Protein AF-A0A843TCE2-F1 (afdb_monomer)

Solvent-accessible surface area (backbone atoms only — not comparable to full-atom values): 12649 Å² total; per-residue (Å²): 134,87,79,86,78,78,77,80,95,78,82,79,85,70,69,73,82,74,52,69,64,61,57,48,52,56,41,50,52,42,26,29,56,35,18,25,75,66,62,34,68,74,58,9,25,58,75,37,70,48,56,67,69,58,53,54,51,43,42,76,77,29,69,68,55,38,52,47,43,53,52,17,43,48,51,21,49,50,54,50,51,52,52,39,46,41,33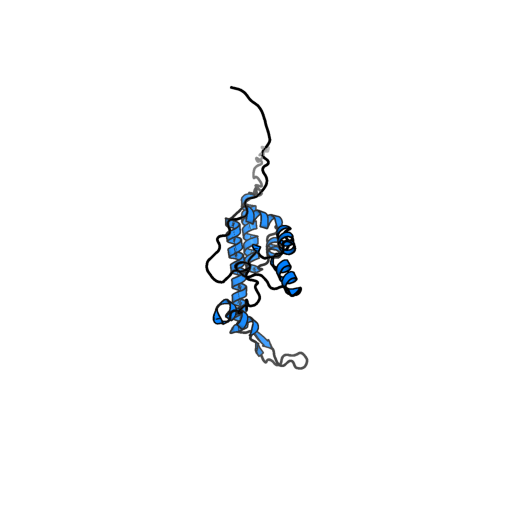,28,73,74,27,43,82,38,79,41,62,70,58,96,87,42,64,68,83,40,69,45,74,45,62,32,66,69,47,38,51,54,53,42,31,73,75,36,77,90,61,38,86,80,80,80,75,85,79,63,81,57,69,90,42,47,32,73,89,73,51,58,65,79,60,52,52,44,40,74,72,69,44,58,59,67,62,55,54,48,54,44,42,74,73,71,46,81,81,51,61,52,76,94,72,79,86,80,83,74,73,78,84,78,82,89,84,78,82,84,78,87,78,82,82,86,85,135

Secondary structure (DSSP, 8-state):
-------------------HHHHHHHHHHHHHHHHHHH--HHHHHHHHT--HHHHHHHHHH-HHHHHHHHHHHHHHHHHHHHHHHIIIII-EEEEEEEETTEEEEEEEEE--HHHHHHHHHHH-GGGS-----TT---GGGB-GGGS-HHHHHHHHTT--HHHHHHHHHHTTPPPPB--SSS----PPPPP-------------

pLDDT: mean 79.33, std 21.04, range [34.62, 98.44]

Sequence (204 aa):
MSFDEKEPPNEATHEAIRNPVEGKIQKMELVTDALAEVGTVSEACRRAGIARATYYRWLDDDPAFQAQVDEAQEAHNDAIRNEIERRAVEGVRKPVGFYKGEHGGTFVQEYSDTLLIFHAKARMPEYRDKVDVQQTIKLDRIDWDQLPNSVIDRIANRENAFAVLASYIDQGNELPLLPGGKRSLMTRPVDPGGEPSDNDGSHQ

Foldseek 3Di:
DDDDDDDDDDDDPCPDPPDVVNLVVQLLVQLLQLCLVPVDSVRSCVRSVHDSVVVVVCVVVPVVSVVSNVVSNVSNVVVVLVVLCCCAPVADWDFDDDDPNDGPPDTDGHHDPVSVLVNCCVPPVVSPDDDPPPPDPPPQFFPPVPDDVVLVVCVVVVDDNVVSVVVCVVVVDDTHTHDPDDDDPDDDDDDPDDDDDDDDDDDD

Radius of gyration: 34.71 Å; Cα contacts (8 Å, |Δi|>4): 153; chains: 1; bounding box: 53×117×83 Å

Structure (mmCIF, N/CA/C/O backbone):
data_AF-A0A843TCE2-F1
#
_entry.id   AF-A0A843TCE2-F1
#
loop_
_atom_site.group_PDB
_atom_site.id
_atom_site.type_symbol
_atom_site.label_atom_id
_atom_site.label_alt_id
_atom_site.label_comp_id
_atom_site.label_asym_id
_atom_site.label_entity_id
_atom_site.label_seq_id
_atom_site.pdbx_PDB_ins_code
_atom_site.Cartn_x
_atom_site.Cartn_y
_atom_site.Cartn_z
_atom_site.occupancy
_atom_site.B_iso_or_equiv
_atom_site.auth_seq_id
_atom_site.auth_comp_id
_atom_site.auth_asym_id
_atom_site.auth_atom_id
_atom_site.pdbx_PDB_model_num
ATOM 1 N N . MET A 1 1 ? -33.877 -56.473 49.770 1.00 41.84 1 MET A N 1
ATOM 2 C CA . MET A 1 1 ? -34.695 -55.452 49.084 1.00 41.84 1 MET A CA 1
ATOM 3 C C . MET A 1 1 ? -33.855 -54.192 49.024 1.00 41.84 1 MET A C 1
ATOM 5 O O . MET A 1 1 ? -33.181 -53.895 49.999 1.00 41.84 1 MET A O 1
ATOM 9 N N . SER A 1 2 ? -33.779 -53.613 47.833 1.00 43.69 2 SER A N 1
ATOM 10 C CA . SER A 1 2 ? -32.843 -52.594 47.349 1.00 43.69 2 SER A CA 1
ATOM 11 C C . SER A 1 2 ? -32.752 -51.349 48.231 1.00 43.69 2 SER A C 1
ATOM 13 O O . SER A 1 2 ? -33.773 -50.731 48.522 1.00 43.69 2 SER A O 1
ATOM 15 N N . PHE A 1 3 ? -31.530 -50.972 48.609 1.00 42.69 3 PHE A N 1
ATOM 16 C CA . PHE A 1 3 ? -31.231 -49.635 49.111 1.00 42.69 3 PHE A CA 1
ATOM 17 C C . PHE A 1 3 ? -31.089 -48.691 47.912 1.00 42.69 3 PHE A C 1
ATOM 19 O O . PHE A 1 3 ? -30.322 -48.974 46.996 1.00 42.69 3 PHE A O 1
ATOM 26 N N . ASP A 1 4 ? -31.874 -47.615 47.922 1.00 52.56 4 ASP A N 1
ATOM 27 C CA . ASP A 1 4 ? -31.794 -46.483 46.999 1.00 52.56 4 ASP A CA 1
ATOM 28 C C . ASP A 1 4 ? -30.412 -45.814 47.092 1.00 52.56 4 ASP A C 1
ATOM 30 O O . ASP A 1 4 ? -30.131 -45.082 48.044 1.00 52.56 4 ASP A O 1
ATOM 34 N N . GLU A 1 5 ? -29.561 -46.018 46.088 1.00 52.59 5 GLU A N 1
ATOM 35 C CA . GLU A 1 5 ? -28.425 -45.138 45.811 1.00 52.59 5 GLU A CA 1
ATOM 36 C C . GLU A 1 5 ? -28.910 -43.995 44.913 1.00 52.59 5 GLU A C 1
ATOM 38 O O . GLU A 1 5 ? -29.026 -44.126 43.696 1.00 52.59 5 GLU A O 1
ATOM 43 N N . LYS A 1 6 ? -29.225 -42.848 45.522 1.00 55.22 6 LYS A N 1
ATOM 44 C CA . LYS A 1 6 ? -29.293 -41.584 44.785 1.00 55.22 6 LYS A CA 1
ATOM 45 C C . LYS A 1 6 ? -27.865 -41.117 44.511 1.00 55.22 6 LYS A C 1
ATOM 47 O O . LYS A 1 6 ? -27.199 -40.626 45.422 1.00 55.22 6 LYS A O 1
ATOM 52 N N . GLU A 1 7 ? -27.421 -41.249 43.266 1.00 57.44 7 GLU A N 1
ATOM 53 C CA . GLU A 1 7 ? -26.253 -40.531 42.748 1.00 57.44 7 GLU A CA 1
ATOM 54 C C . GLU A 1 7 ? -26.410 -39.015 42.987 1.00 57.44 7 GLU A C 1
ATOM 56 O O . GLU A 1 7 ? -27.490 -38.460 42.740 1.00 57.44 7 GLU A O 1
ATOM 61 N N . PRO A 1 8 ? -25.373 -38.311 43.478 1.00 52.41 8 PRO A N 1
ATOM 62 C CA . PRO A 1 8 ? -25.416 -36.860 43.572 1.00 52.41 8 PRO A CA 1
ATOM 63 C C . PRO A 1 8 ? -25.316 -36.241 42.165 1.00 52.41 8 PRO A C 1
ATOM 65 O O . PRO A 1 8 ? -24.491 -36.677 41.362 1.00 52.41 8 PRO A O 1
ATOM 68 N N . PRO A 1 9 ? -26.097 -35.194 41.845 1.00 55.72 9 PRO A N 1
ATOM 69 C CA . PRO A 1 9 ? -25.993 -34.526 40.558 1.00 55.72 9 PRO A CA 1
ATOM 70 C C . PRO A 1 9 ? -24.825 -33.539 40.600 1.00 55.72 9 PRO A C 1
ATOM 72 O O . PRO A 1 9 ? -24.966 -32.450 41.151 1.00 55.72 9 PRO A O 1
ATOM 75 N N . ASN A 1 10 ? -23.675 -33.900 40.031 1.00 54.47 10 ASN A N 1
ATOM 76 C CA . ASN A 1 10 ? -22.650 -32.923 39.664 1.00 54.47 10 ASN A CA 1
ATOM 77 C C . ASN A 1 10 ? -21.592 -33.533 38.741 1.00 54.47 10 ASN A C 1
ATOM 79 O O . ASN A 1 10 ? -20.617 -34.081 39.235 1.00 54.47 10 ASN A O 1
ATOM 83 N N . GLU A 1 11 ? -21.723 -33.302 37.439 1.00 44.53 11 GLU A N 1
ATOM 84 C CA . GLU A 1 11 ? -20.586 -32.834 36.648 1.00 44.53 11 GLU A CA 1
ATOM 85 C C . GLU A 1 11 ? -21.102 -31.730 35.735 1.00 44.53 11 GLU A C 1
ATOM 87 O O . GLU A 1 11 ? -21.798 -31.944 34.744 1.00 44.53 11 GLU A O 1
ATOM 92 N N . ALA A 1 12 ? -20.840 -30.508 36.174 1.00 43.62 12 ALA A N 1
ATOM 93 C CA . ALA A 1 12 ? -21.098 -29.300 35.435 1.00 43.62 12 ALA A CA 1
ATOM 94 C C . ALA A 1 12 ? -20.563 -29.394 33.995 1.00 43.62 12 ALA A C 1
ATOM 96 O O . ALA A 1 12 ? -19.356 -29.458 33.758 1.00 43.62 12 ALA A O 1
ATOM 97 N N . THR A 1 13 ? -21.473 -29.272 33.029 1.00 43.00 13 THR A N 1
ATOM 98 C CA . THR A 1 13 ? -21.213 -28.637 31.737 1.00 43.00 13 THR A CA 1
ATOM 99 C C . THR A 1 13 ? -20.748 -27.204 32.002 1.00 43.00 13 THR A C 1
ATOM 101 O O . THR A 1 13 ? -21.495 -26.237 31.871 1.00 43.00 13 THR A O 1
ATOM 104 N N . HIS A 1 14 ? -19.486 -27.047 32.400 1.00 43.69 14 HIS A N 1
ATOM 105 C CA . HIS A 1 14 ? -18.755 -25.800 32.230 1.00 43.69 14 HIS A CA 1
ATOM 106 C C . HIS A 1 14 ? -18.439 -25.667 30.741 1.00 43.69 14 HIS A C 1
ATOM 108 O O . HIS A 1 14 ? -17.299 -25.803 30.302 1.00 43.69 14 HIS A O 1
ATOM 114 N N . GLU A 1 15 ? -19.482 -25.431 29.946 1.00 45.69 15 GLU A N 1
ATOM 115 C CA . GLU A 1 15 ? -19.325 -24.811 28.644 1.00 45.69 15 GLU A CA 1
ATOM 116 C C . GLU A 1 15 ? -18.587 -23.497 28.897 1.00 45.69 15 GLU A C 1
ATOM 118 O O . GLU A 1 15 ? -19.041 -22.650 29.671 1.00 45.69 15 GLU A O 1
ATOM 123 N N . ALA A 1 16 ? -17.360 -23.435 28.380 1.00 48.56 16 ALA A N 1
ATOM 124 C CA . ALA A 1 16 ? -16.366 -22.430 28.699 1.00 48.56 16 ALA A CA 1
ATOM 125 C C . ALA A 1 16 ? -16.999 -21.037 28.760 1.00 48.56 16 ALA A C 1
ATOM 127 O O . ALA A 1 16 ? -17.507 -20.528 27.759 1.00 48.56 16 ALA A O 1
ATOM 128 N N . ILE A 1 17 ? -16.952 -20.407 29.936 1.00 51.16 17 ILE A N 1
ATOM 129 C CA . ILE A 1 17 ? -17.258 -18.986 30.085 1.00 51.16 17 ILE A CA 1
ATOM 130 C C . ILE A 1 17 ? -16.200 -18.262 29.252 1.00 51.16 17 ILE A C 1
ATOM 132 O O . ILE A 1 17 ? -15.080 -18.033 29.707 1.00 51.16 17 ILE A O 1
ATOM 136 N N . ARG A 1 18 ? -16.515 -17.995 27.982 1.00 62.06 18 ARG A N 1
ATOM 137 C CA . ARG A 1 18 ? -15.616 -17.340 27.037 1.00 62.06 18 ARG A CA 1
ATOM 138 C C . ARG A 1 18 ? -15.288 -15.966 27.604 1.00 62.06 18 ARG A C 1
ATOM 140 O O . ARG A 1 18 ? -16.138 -15.078 27.594 1.00 62.06 18 ARG A O 1
ATOM 147 N N . ASN A 1 19 ? -14.074 -15.809 28.124 1.00 73.56 19 ASN A N 1
ATOM 148 C CA . ASN A 1 19 ? -13.600 -14.535 28.640 1.00 73.56 19 ASN A CA 1
ATOM 149 C C . ASN A 1 19 ? -13.688 -13.489 27.507 1.00 73.56 19 ASN A C 1
ATOM 151 O O . ASN A 1 19 ? -13.079 -13.695 26.451 1.00 73.56 19 ASN A O 1
ATOM 155 N N . PRO A 1 20 ? -14.440 -12.386 27.680 1.00 72.19 20 PRO A N 1
ATOM 156 C CA . PRO A 1 20 ? -14.593 -11.366 26.645 1.00 72.19 20 PRO A CA 1
ATOM 157 C C . PRO A 1 20 ? -13.261 -10.771 26.168 1.00 72.19 20 PRO A C 1
ATOM 159 O O . PRO A 1 20 ? -13.151 -10.384 25.005 1.00 72.19 20 PRO A O 1
ATOM 162 N N . VAL A 1 21 ? -12.248 -10.730 27.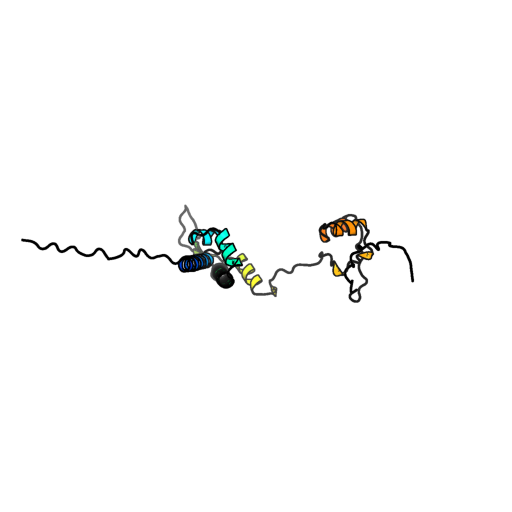042 1.00 74.75 21 VAL A N 1
ATOM 163 C CA . VAL A 1 21 ? -10.903 -10.230 26.713 1.00 74.75 21 VAL A CA 1
ATOM 164 C C . VAL A 1 21 ? -10.184 -11.182 25.757 1.00 74.75 21 VAL A C 1
ATOM 166 O O . VAL A 1 21 ? -9.676 -10.739 24.731 1.00 74.75 21 VAL A O 1
ATOM 169 N N . GLU A 1 22 ? -10.239 -12.488 26.025 1.00 80.38 22 GLU A N 1
ATOM 170 C CA . GLU A 1 22 ? -9.664 -13.529 25.160 1.00 80.38 22 GLU A CA 1
ATOM 171 C C . GLU A 1 22 ? -10.305 -13.502 23.764 1.00 80.38 22 GLU A C 1
ATOM 173 O O . GLU A 1 22 ? -9.640 -13.581 22.734 1.00 80.38 22 GLU A O 1
ATOM 178 N N . GLY A 1 23 ? -11.627 -13.294 23.724 1.00 88.69 23 GLY A N 1
ATOM 179 C CA . GLY A 1 23 ? -12.363 -13.141 22.473 1.00 88.69 23 GLY A CA 1
ATOM 180 C C . GLY A 1 23 ? -11.957 -11.901 21.674 1.00 88.69 23 GLY A C 1
ATOM 181 O O . GLY A 1 23 ? -11.974 -11.955 20.445 1.00 88.69 23 GLY A O 1
ATOM 182 N N . LYS A 1 24 ? -11.590 -10.799 22.342 1.00 92.00 24 LYS A N 1
ATOM 183 C CA . LYS A 1 24 ? -11.099 -9.579 21.688 1.00 92.00 24 LYS A CA 1
ATOM 184 C C . LYS A 1 24 ? -9.717 -9.812 21.073 1.00 92.00 24 LYS A C 1
ATOM 186 O O . LYS A 1 24 ? -9.563 -9.548 19.885 1.00 92.00 24 LYS A O 1
ATOM 191 N N . ILE A 1 25 ? -8.765 -10.342 21.844 1.00 93.81 25 ILE A N 1
ATOM 192 C CA . ILE A 1 25 ? -7.383 -10.584 21.390 1.00 93.81 25 ILE A CA 1
ATOM 193 C C . ILE A 1 25 ? -7.377 -11.524 20.184 1.00 93.81 25 ILE A C 1
ATOM 195 O O . ILE A 1 25 ? -6.830 -11.187 19.141 1.00 93.81 25 ILE A O 1
ATOM 199 N N . GLN A 1 26 ? -8.116 -12.631 20.254 1.00 94.88 26 GLN A N 1
ATOM 200 C CA . GLN A 1 26 ? -8.189 -13.566 19.134 1.00 94.88 26 GLN A CA 1
ATOM 201 C C . GLN A 1 26 ? -8.804 -12.946 17.869 1.00 94.88 26 GLN A C 1
ATOM 203 O O . GLN A 1 26 ? -8.443 -13.292 16.748 1.00 94.88 26 GLN A O 1
ATOM 208 N N . LYS A 1 27 ? -9.757 -12.019 18.015 1.00 96.38 27 LYS A N 1
ATOM 209 C CA . LYS A 1 27 ? -10.323 -11.298 16.866 1.00 96.38 27 LYS A CA 1
ATOM 210 C C . LYS A 1 27 ? -9.362 -10.258 16.293 1.00 96.38 27 LYS A C 1
ATOM 212 O O . LYS A 1 27 ? -9.441 -10.006 15.093 1.00 96.38 27 LYS A O 1
ATOM 217 N N . MET A 1 28 ? -8.502 -9.672 17.125 1.00 97.12 28 MET A N 1
ATOM 218 C CA . MET A 1 28 ? -7.419 -8.784 16.702 1.00 97.12 28 MET A CA 1
ATOM 219 C C . MET A 1 28 ? -6.375 -9.556 15.888 1.00 97.12 28 MET A C 1
ATOM 221 O O . MET A 1 28 ? -6.093 -9.159 14.764 1.00 97.12 28 MET A O 1
ATOM 225 N N . GLU A 1 29 ? -5.926 -10.711 16.381 1.00 97.12 29 GLU A N 1
ATOM 226 C CA . GLU A 1 29 ? -4.995 -11.592 15.657 1.00 97.12 29 GLU A CA 1
ATOM 227 C C . GLU A 1 29 ? -5.567 -12.038 14.303 1.00 97.12 29 GLU A C 1
ATOM 229 O O . GLU A 1 29 ? -4.940 -11.876 13.260 1.00 97.12 29 GLU A O 1
ATOM 234 N N . LEU A 1 30 ? -6.822 -12.504 14.279 1.00 97.94 30 LEU A N 1
ATOM 235 C CA . LEU A 1 30 ? -7.464 -12.932 13.031 1.00 97.94 30 LEU A CA 1
ATOM 236 C C . LEU A 1 30 ? -7.560 -11.812 11.986 1.00 97.94 30 LEU A C 1
ATOM 238 O O . LEU A 1 30 ? -7.528 -12.095 10.787 1.00 97.94 30 LEU A O 1
ATOM 242 N N . VAL A 1 31 ? -7.746 -10.554 12.406 1.00 98.31 31 VAL A N 1
ATOM 243 C CA . VAL A 1 31 ? -7.818 -9.441 11.451 1.00 98.31 31 VAL A CA 1
ATOM 244 C C . VAL A 1 31 ? -6.433 -9.007 10.984 1.00 98.31 31 VAL A C 1
ATOM 246 O O . VAL A 1 31 ? -6.309 -8.676 9.808 1.00 98.31 31 VAL A O 1
ATOM 249 N N . THR A 1 32 ? -5.404 -9.044 11.835 1.00 98.38 32 THR A N 1
ATOM 250 C CA . THR A 1 32 ? -4.024 -8.723 11.434 1.00 98.38 32 THR A CA 1
ATOM 251 C C . THR A 1 32 ? -3.462 -9.782 10.492 1.00 98.38 32 THR A C 1
ATOM 253 O O . THR A 1 32 ? -2.934 -9.423 9.443 1.00 98.38 32 THR A O 1
ATOM 256 N N . ASP A 1 33 ? -3.688 -11.069 10.764 1.00 98.44 33 ASP A N 1
ATOM 257 C CA . ASP A 1 33 ? -3.276 -12.162 9.872 1.00 98.44 33 ASP A CA 1
ATOM 258 C C . ASP A 1 33 ? -3.946 -12.032 8.500 1.00 98.44 33 ASP A C 1
ATOM 260 O O . ASP A 1 33 ? -3.299 -12.040 7.451 1.00 98.44 33 ASP A O 1
ATOM 264 N N . ALA A 1 34 ? -5.265 -11.816 8.496 1.00 98.19 34 ALA A N 1
ATOM 265 C CA . ALA A 1 34 ? -6.003 -11.615 7.259 1.00 98.19 34 ALA A CA 1
ATOM 266 C C . ALA A 1 34 ? -5.549 -10.353 6.508 1.00 98.19 34 ALA A C 1
ATOM 268 O O . ALA A 1 34 ? -5.564 -10.343 5.276 1.00 98.19 34 ALA A O 1
ATOM 269 N N . LEU A 1 35 ? -5.159 -9.291 7.223 1.00 98.44 35 LEU A N 1
ATOM 270 C CA . LEU A 1 35 ? -4.643 -8.062 6.625 1.00 98.44 35 LEU A CA 1
ATOM 271 C C . LEU A 1 35 ? -3.283 -8.291 5.960 1.00 98.44 35 LEU A C 1
ATOM 273 O O . LEU A 1 35 ? -3.098 -7.817 4.842 1.00 98.44 35 LEU A O 1
ATOM 277 N N . ALA A 1 36 ? -2.389 -9.063 6.580 1.00 98.31 36 ALA A N 1
ATOM 278 C CA . ALA A 1 36 ? -1.106 -9.433 5.986 1.00 98.31 36 ALA A CA 1
ATOM 279 C C . ALA A 1 36 ? -1.275 -10.217 4.673 1.00 98.31 36 ALA A C 1
ATOM 281 O O . ALA A 1 36 ? -0.534 -10.019 3.710 1.00 98.31 36 ALA A O 1
ATOM 282 N N . GLU A 1 37 ? -2.306 -11.056 4.580 1.00 97.50 37 GLU A N 1
ATOM 283 C CA . GLU A 1 37 ? -2.592 -11.811 3.360 1.00 97.50 37 GLU A CA 1
ATOM 284 C C . GLU A 1 37 ? -3.207 -10.958 2.239 1.00 97.50 37 GLU A C 1
ATOM 286 O O . GLU A 1 37 ? -2.822 -11.092 1.077 1.00 97.50 37 GLU A O 1
ATOM 291 N N . VAL A 1 38 ? -4.189 -10.104 2.553 1.00 97.38 38 VAL A N 1
ATOM 292 C CA . VAL A 1 38 ? -5.043 -9.458 1.529 1.00 97.38 38 VAL A CA 1
ATOM 293 C C . VAL A 1 38 ? -4.822 -7.957 1.361 1.00 97.38 38 VAL A C 1
ATOM 295 O O . VAL A 1 38 ? -5.375 -7.366 0.431 1.00 97.38 38 VAL A O 1
ATOM 298 N N . GLY A 1 39 ? -4.128 -7.313 2.300 1.00 95.38 39 GLY A N 1
ATOM 299 C CA . GLY A 1 39 ? -3.819 -5.880 2.296 1.00 95.38 39 GLY A CA 1
ATOM 300 C C . GLY A 1 39 ? -5.019 -4.943 2.395 1.00 95.38 39 GLY A C 1
ATOM 301 O O . GLY A 1 39 ? -4.861 -3.727 2.347 1.0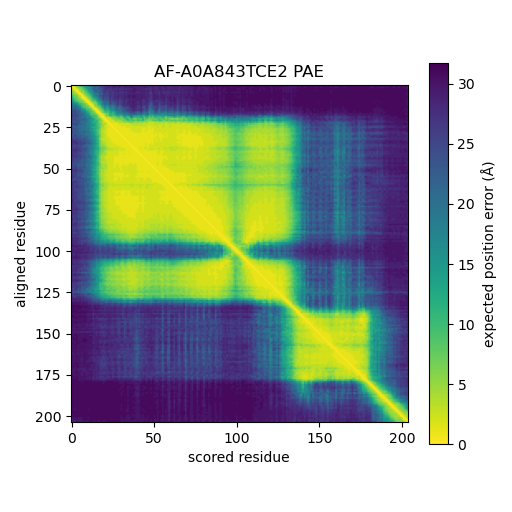0 95.38 39 GLY A O 1
ATOM 302 N N . THR A 1 40 ? -6.235 -5.482 2.496 1.00 97.38 40 THR A N 1
ATOM 303 C CA . THR A 1 40 ? -7.479 -4.715 2.434 1.00 97.38 40 THR A CA 1
ATOM 304 C C . THR A 1 40 ? -8.258 -4.864 3.731 1.00 97.38 40 THR A C 1
ATOM 306 O O . THR A 1 40 ? -8.846 -5.914 3.991 1.00 97.38 40 THR A O 1
ATOM 309 N N . VAL A 1 41 ? -8.380 -3.773 4.494 1.00 97.56 41 VAL A N 1
ATOM 310 C CA . VAL A 1 41 ? -9.098 -3.738 5.785 1.00 97.56 41 VAL A CA 1
ATOM 311 C C . VAL A 1 41 ? -10.519 -4.305 5.686 1.00 97.56 41 VAL A C 1
ATOM 313 O O . VAL A 1 41 ? -10.956 -5.051 6.557 1.00 97.56 41 VAL A O 1
ATOM 316 N N . SER A 1 42 ? -11.255 -3.990 4.613 1.00 97.81 42 SER A N 1
ATOM 317 C CA . SER A 1 42 ? -12.636 -4.474 4.438 1.00 97.81 42 SER A CA 1
ATOM 318 C C . SER A 1 42 ? -12.725 -5.995 4.277 1.00 97.81 42 SER A C 1
ATOM 320 O O . SER A 1 42 ? -13.679 -6.604 4.757 1.00 97.81 42 SER A O 1
ATOM 322 N N . GLU A 1 43 ? -11.758 -6.605 3.591 1.00 97.75 43 GLU A N 1
ATOM 323 C CA . GLU A 1 43 ? -11.685 -8.059 3.420 1.00 97.75 43 GLU A CA 1
ATOM 324 C C . GLU A 1 43 ? -11.199 -8.722 4.711 1.00 97.75 43 GLU A C 1
ATOM 326 O O . GLU A 1 43 ? -11.832 -9.662 5.188 1.00 97.75 43 GLU A O 1
ATOM 331 N N . ALA A 1 44 ? -10.153 -8.171 5.331 1.00 98.00 44 ALA A N 1
ATOM 332 C CA . ALA A 1 44 ? -9.611 -8.658 6.594 1.00 98.00 44 ALA A CA 1
ATOM 333 C C . ALA A 1 44 ? -10.674 -8.681 7.706 1.00 98.00 44 ALA A C 1
ATOM 335 O O . ALA A 1 44 ? -10.879 -9.704 8.359 1.00 98.00 44 ALA A O 1
ATOM 336 N N . CYS A 1 45 ? -11.445 -7.596 7.854 1.00 97.94 45 CYS A N 1
ATOM 337 C CA . CYS A 1 45 ? -12.556 -7.525 8.808 1.00 97.94 45 CYS A CA 1
ATOM 338 C C . CYS A 1 45 ? -13.628 -8.591 8.534 1.00 97.94 45 CYS A C 1
ATOM 340 O O . CYS A 1 45 ? -14.169 -9.178 9.472 1.00 97.94 45 CYS A O 1
ATOM 342 N N . ARG A 1 46 ? -13.932 -8.865 7.255 1.00 98.00 46 ARG A N 1
ATOM 343 C CA . ARG A 1 46 ? -14.907 -9.895 6.869 1.00 98.00 46 ARG A CA 1
ATOM 344 C C . ARG A 1 46 ? -14.424 -11.287 7.272 1.00 98.00 46 ARG A C 1
ATOM 346 O O . ARG A 1 46 ? -15.209 -12.042 7.839 1.00 98.00 46 ARG A O 1
ATOM 353 N N . ARG A 1 47 ? -13.146 -11.600 7.033 1.00 97.75 47 ARG A N 1
ATOM 354 C CA . ARG A 1 47 ? -12.521 -12.879 7.416 1.00 97.75 47 ARG A CA 1
ATOM 355 C C . ARG A 1 47 ? -12.458 -13.061 8.931 1.00 97.75 47 ARG A C 1
ATOM 357 O O . ARG A 1 47 ? -12.809 -14.123 9.434 1.00 97.75 47 ARG A O 1
ATOM 364 N N . ALA A 1 48 ? -12.114 -12.004 9.663 1.00 96.12 48 ALA A N 1
ATOM 365 C CA . ALA A 1 48 ? -12.107 -12.011 11.123 1.00 96.12 48 ALA A CA 1
ATOM 366 C C . ALA A 1 48 ? -13.519 -11.986 11.740 1.00 96.12 48 ALA A C 1
ATOM 368 O O . ALA A 1 48 ? -13.688 -12.243 12.934 1.00 96.12 48 ALA A O 1
ATOM 369 N N . GLY A 1 49 ? -14.561 -11.699 10.953 1.00 96.75 49 GLY A N 1
ATOM 370 C CA . GLY A 1 49 ? -15.940 -11.600 11.425 1.00 96.75 49 GLY A CA 1
ATOM 371 C C . GLY A 1 49 ? -16.163 -10.421 12.376 1.00 96.75 49 GLY A C 1
ATOM 372 O O . GLY A 1 49 ? -16.866 -10.570 13.375 1.00 96.75 49 GLY A O 1
ATOM 373 N N . ILE A 1 50 ? -15.541 -9.272 12.095 1.00 97.50 50 ILE A N 1
ATOM 374 C CA . ILE A 1 50 ? -15.727 -8.018 12.837 1.00 97.50 50 ILE A CA 1
ATOM 375 C C . ILE A 1 50 ? -16.254 -6.913 11.917 1.00 97.50 50 ILE A C 1
ATOM 377 O O . ILE A 1 50 ? -16.006 -6.897 10.712 1.00 97.50 50 ILE A O 1
ATOM 381 N N . ALA A 1 51 ? -16.973 -5.949 12.487 1.00 97.38 51 ALA A N 1
ATOM 382 C CA . ALA A 1 51 ? -17.345 -4.739 11.763 1.00 97.38 51 ALA A CA 1
ATOM 383 C C . ALA A 1 51 ? -16.133 -3.802 11.622 1.00 97.38 51 ALA A C 1
ATOM 385 O O . ALA A 1 51 ? -15.345 -3.660 12.557 1.00 97.38 51 ALA A O 1
ATOM 386 N N . ARG A 1 52 ? -16.035 -3.067 10.506 1.00 97.56 52 ARG A N 1
ATOM 387 C CA . ARG A 1 52 ? -14.984 -2.047 10.311 1.00 97.56 52 ARG A CA 1
ATOM 388 C C . ARG A 1 52 ? -14.977 -0.976 11.405 1.00 97.56 52 ARG A C 1
ATOM 390 O O . ARG A 1 52 ? -13.917 -0.513 11.796 1.00 97.56 52 ARG A O 1
ATOM 397 N N . ALA A 1 53 ? -16.148 -0.607 11.925 1.00 97.62 53 ALA A N 1
ATOM 398 C CA . ALA A 1 53 ? -16.246 0.335 13.040 1.00 97.62 53 ALA A CA 1
ATOM 399 C C . ALA A 1 53 ? -15.547 -0.195 14.306 1.00 97.62 53 ALA A C 1
ATOM 401 O O . ALA A 1 53 ? -14.891 0.563 15.010 1.00 97.62 53 ALA A O 1
ATOM 402 N N . THR A 1 54 ? -15.644 -1.504 14.568 1.00 97.06 54 THR A N 1
ATOM 403 C CA . THR A 1 54 ? -14.931 -2.158 15.673 1.00 97.06 54 THR A CA 1
ATOM 404 C C . THR A 1 54 ? -13.422 -2.111 15.462 1.00 97.06 54 THR A C 1
ATOM 406 O O . THR A 1 54 ? -12.708 -1.794 16.404 1.00 97.06 54 THR A O 1
ATOM 409 N N . TYR A 1 55 ? -12.957 -2.379 14.238 1.00 98.00 55 TYR A N 1
ATOM 410 C CA . TYR A 1 55 ? -11.542 -2.296 13.874 1.00 98.00 55 TYR A CA 1
ATOM 411 C C . TYR A 1 55 ? -10.956 -0.902 14.139 1.00 98.00 55 TYR A C 1
ATOM 413 O O . TYR A 1 55 ? -9.963 -0.792 14.847 1.00 98.00 55 TYR A O 1
ATOM 421 N N . TYR A 1 56 ? -11.594 0.164 13.639 1.00 97.62 56 TYR A N 1
ATOM 422 C CA . TYR A 1 56 ? -11.087 1.527 13.848 1.00 97.62 56 TYR A CA 1
ATOM 423 C C . TYR A 1 56 ? -11.139 1.952 15.316 1.00 97.62 56 TYR A C 1
ATOM 425 O O . TYR A 1 56 ? -10.180 2.525 15.808 1.00 97.62 56 TYR A O 1
ATOM 433 N N . ARG A 1 57 ? -12.197 1.584 16.049 1.00 97.44 57 ARG A N 1
ATOM 434 C CA . ARG A 1 57 ? -12.241 1.824 17.496 1.00 97.44 57 ARG A CA 1
ATOM 435 C C . ARG A 1 57 ? -11.075 1.144 18.219 1.00 97.44 57 ARG A C 1
ATOM 437 O O . ARG A 1 57 ? -10.496 1.724 19.121 1.00 97.44 57 ARG A O 1
ATOM 444 N N . TRP A 1 58 ? -10.729 -0.086 17.839 1.00 96.81 58 TRP A N 1
ATOM 445 C CA . TRP A 1 58 ? -9.579 -0.772 18.427 1.00 96.81 58 TRP A CA 1
ATOM 446 C C . TRP A 1 58 ? -8.248 -0.113 18.078 1.00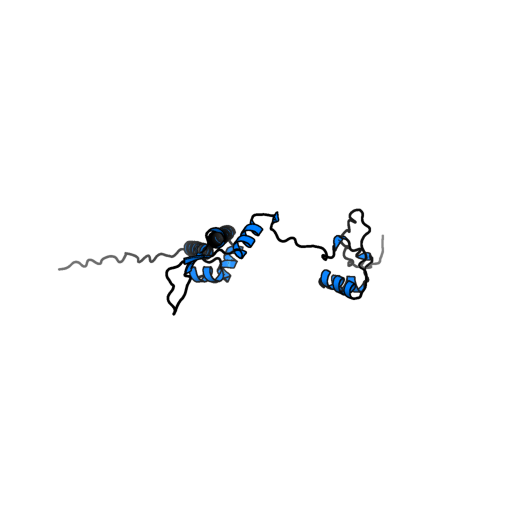 96.81 58 TRP A C 1
ATOM 448 O O . TRP A 1 58 ? -7.374 -0.112 18.932 1.00 96.81 58 TRP A O 1
ATOM 458 N N . LEU A 1 59 ? -8.099 0.451 16.877 1.00 96.69 59 LEU A N 1
ATOM 459 C CA . LEU A 1 59 ? -6.912 1.234 16.529 1.00 96.69 59 LEU A CA 1
ATOM 460 C C . LEU A 1 59 ? -6.764 2.476 17.419 1.00 96.69 59 LEU A C 1
ATOM 462 O O . LEU A 1 59 ? -5.663 2.762 17.879 1.00 96.69 59 LEU A O 1
ATOM 466 N N . ASP A 1 60 ? -7.868 3.176 17.690 1.00 95.75 60 ASP A N 1
ATOM 467 C CA . ASP A 1 60 ? -7.864 4.377 18.534 1.00 95.75 60 ASP A CA 1
ATOM 468 C C . ASP A 1 60 ? -7.590 4.045 20.014 1.00 95.75 60 ASP A C 1
ATOM 470 O O . ASP A 1 60 ? -6.867 4.768 20.701 1.00 95.75 60 ASP A O 1
ATOM 474 N N . ASP A 1 61 ? -8.168 2.945 20.507 1.00 95.06 61 ASP A N 1
ATOM 475 C CA . ASP A 1 61 ? -8.118 2.559 21.921 1.00 95.06 61 ASP A CA 1
ATOM 476 C C . ASP A 1 61 ? -6.835 1.793 22.305 1.00 95.06 61 ASP A C 1
ATOM 478 O O . ASP A 1 61 ? -6.491 1.727 23.488 1.00 95.06 61 ASP A O 1
ATOM 482 N N . ASP A 1 62 ? -6.158 1.154 21.343 1.00 95.75 62 ASP A N 1
ATOM 483 C CA . ASP A 1 62 ? -5.080 0.192 21.596 1.00 95.75 62 ASP A CA 1
ATOM 484 C C . ASP A 1 62 ? -3.863 0.421 20.674 1.00 95.75 62 ASP A C 1
ATOM 486 O O . ASP A 1 62 ? -3.789 -0.117 19.563 1.00 95.75 62 ASP A O 1
ATOM 490 N N . PRO A 1 63 ? -2.851 1.178 21.144 1.00 96.00 63 PRO A N 1
ATOM 491 C CA . PRO A 1 63 ? -1.624 1.412 20.386 1.00 96.00 63 PRO A CA 1
ATOM 492 C C . PRO A 1 63 ? -0.842 0.137 20.040 1.00 96.00 63 PRO A C 1
ATOM 494 O O . PRO A 1 63 ? -0.101 0.129 19.058 1.00 96.00 63 PRO A O 1
ATOM 497 N N . ALA A 1 64 ? -0.979 -0.941 20.823 1.00 96.06 64 ALA A N 1
ATOM 498 C CA . ALA A 1 64 ? -0.314 -2.205 20.513 1.00 96.06 64 ALA A CA 1
ATOM 499 C C . ALA A 1 64 ? -0.977 -2.886 19.309 1.00 96.06 64 ALA A C 1
ATOM 501 O O . ALA A 1 64 ? -0.283 -3.414 18.442 1.00 96.06 64 ALA A O 1
ATOM 502 N N . PHE A 1 65 ? -2.305 -2.808 19.209 1.00 97.12 65 PHE A N 1
ATOM 503 C CA . PHE A 1 65 ? -3.028 -3.275 18.029 1.00 97.12 65 PHE A CA 1
ATOM 504 C C . PHE A 1 65 ? -2.687 -2.454 16.777 1.00 97.12 65 PHE A C 1
ATOM 506 O O . PHE A 1 65 ? -2.493 -3.033 15.711 1.00 97.12 65 PHE A O 1
ATOM 513 N N . GLN A 1 66 ? -2.533 -1.130 16.898 1.00 97.94 66 GLN A N 1
ATOM 514 C CA . GLN A 1 66 ? -2.062 -0.289 15.788 1.00 97.94 66 GLN A CA 1
ATOM 515 C C . GLN A 1 66 ? -0.695 -0.749 15.262 1.00 97.94 66 GLN A C 1
ATOM 517 O O . GLN A 1 66 ? -0.532 -0.904 14.054 1.00 97.94 66 GLN A O 1
ATOM 522 N N . ALA A 1 67 ? 0.256 -1.051 16.149 1.00 97.81 67 ALA A N 1
ATOM 523 C CA . ALA A 1 67 ? 1.564 -1.559 15.736 1.00 97.81 67 ALA A CA 1
ATOM 524 C C . ALA A 1 67 ? 1.472 -2.910 14.993 1.00 97.81 67 ALA A C 1
ATOM 526 O O . ALA A 1 67 ? 2.143 -3.093 13.980 1.00 97.81 67 ALA A O 1
ATOM 527 N N . GLN A 1 68 ? 0.614 -3.832 15.447 1.00 98.06 68 GLN A N 1
ATOM 528 C CA . GLN A 1 68 ? 0.383 -5.116 14.765 1.00 98.06 68 GLN A CA 1
ATOM 529 C C . GLN A 1 68 ? -0.255 -4.932 13.382 1.00 98.06 68 GLN A C 1
ATOM 531 O O . GLN A 1 68 ? 0.073 -5.643 12.434 1.00 98.06 68 GLN A O 1
ATOM 536 N N . VAL A 1 69 ? -1.168 -3.968 13.253 1.00 98.38 69 VAL A N 1
ATOM 537 C CA . VAL A 1 69 ? -1.780 -3.601 11.972 1.00 98.38 69 VAL A CA 1
ATOM 538 C C . VAL A 1 69 ? -0.740 -3.043 11.004 1.00 98.38 69 VAL A C 1
ATOM 540 O O . VAL A 1 69 ? -0.744 -3.427 9.833 1.00 98.38 69 VAL A O 1
ATOM 543 N N . ASP A 1 70 ? 0.148 -2.168 11.475 1.00 98.19 70 ASP A N 1
ATOM 544 C CA . ASP A 1 70 ? 1.213 -1.593 10.651 1.00 98.19 70 ASP A CA 1
ATOM 545 C C . ASP A 1 70 ? 2.186 -2.678 10.165 1.00 98.19 70 ASP A C 1
ATOM 547 O O . ASP A 1 70 ? 2.534 -2.713 8.983 1.00 98.19 70 ASP A O 1
ATOM 551 N N . GLU A 1 71 ? 2.561 -3.613 11.043 1.00 98.38 71 GLU A N 1
ATOM 552 C CA . GLU A 1 71 ? 3.392 -4.770 10.692 1.00 98.38 71 GLU A CA 1
ATOM 553 C C . GLU A 1 71 ? 2.705 -5.680 9.663 1.00 98.38 71 GLU A C 1
ATOM 555 O O . GLU A 1 71 ? 3.311 -6.044 8.655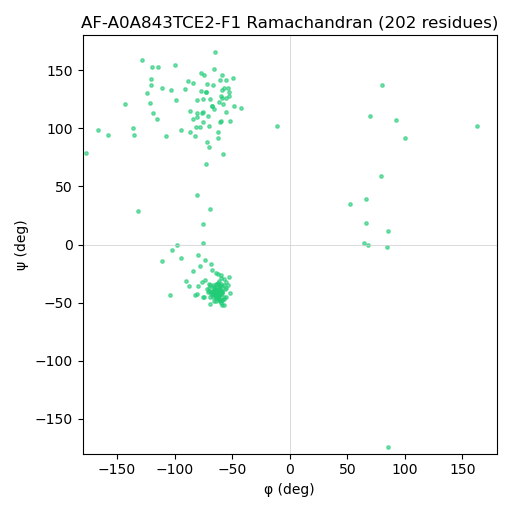 1.00 98.38 71 GLU A O 1
ATOM 560 N N . ALA A 1 72 ? 1.421 -5.993 9.856 1.00 98.25 72 ALA A N 1
ATOM 561 C CA . ALA A 1 72 ? 0.650 -6.787 8.905 1.00 98.25 72 ALA A CA 1
ATOM 562 C C . ALA A 1 72 ? 0.558 -6.107 7.530 1.00 98.25 72 ALA A C 1
ATOM 564 O O . ALA A 1 72 ? 0.730 -6.749 6.491 1.00 98.25 72 ALA A O 1
ATOM 565 N N . GLN A 1 73 ? 0.318 -4.796 7.499 1.00 98.31 73 GLN A N 1
ATOM 566 C CA . GLN A 1 73 ? 0.269 -4.044 6.250 1.00 98.31 73 GLN A CA 1
ATOM 567 C C . GLN A 1 73 ? 1.625 -4.056 5.535 1.00 98.31 73 GLN A C 1
ATOM 569 O O . GLN A 1 73 ? 1.665 -4.184 4.309 1.00 98.31 73 GLN A O 1
ATOM 574 N N . GLU A 1 74 ? 2.725 -3.961 6.282 1.00 98.31 74 GLU A N 1
ATOM 575 C CA . GLU A 1 74 ? 4.065 -4.025 5.708 1.00 98.31 74 GLU A CA 1
ATOM 576 C C . GLU A 1 74 ? 4.413 -5.428 5.201 1.00 98.31 74 GLU A C 1
ATOM 578 O O . GLU A 1 74 ? 4.956 -5.549 4.104 1.00 98.31 74 GLU A O 1
ATOM 583 N N . ALA A 1 75 ? 3.993 -6.486 5.899 1.00 98.19 75 ALA A N 1
ATOM 584 C CA . ALA A 1 75 ? 4.118 -7.858 5.411 1.00 98.19 75 ALA A CA 1
ATOM 585 C C . ALA A 1 75 ? 3.380 -8.060 4.072 1.00 98.19 75 ALA A C 1
ATOM 587 O O . ALA A 1 75 ? 3.907 -8.687 3.147 1.00 98.19 75 ALA A O 1
ATOM 588 N N . HIS A 1 76 ? 2.189 -7.470 3.919 1.00 98.44 76 HIS A N 1
ATOM 589 C CA . HIS A 1 76 ? 1.484 -7.479 2.638 1.00 98.44 76 HIS A CA 1
ATOM 590 C C . HIS A 1 76 ? 2.241 -6.696 1.554 1.00 98.44 76 HIS A C 1
ATOM 592 O O . HIS A 1 76 ? 2.349 -7.142 0.407 1.00 98.44 76 HIS A O 1
ATOM 598 N N . ASN A 1 77 ? 2.798 -5.533 1.905 1.00 97.69 77 ASN A N 1
ATOM 599 C CA . ASN A 1 77 ? 3.612 -4.739 0.987 1.00 97.69 77 ASN A CA 1
ATOM 600 C C . ASN A 1 77 ? 4.857 -5.513 0.528 1.00 97.69 77 ASN A C 1
ATOM 602 O O . ASN A 1 77 ? 5.200 -5.459 -0.653 1.00 97.69 77 ASN A O 1
ATOM 606 N N . ASP A 1 78 ? 5.506 -6.267 1.416 1.00 97.88 78 ASP A N 1
ATOM 607 C CA . ASP A 1 78 ? 6.625 -7.148 1.077 1.00 97.88 78 ASP A CA 1
ATOM 608 C C . ASP A 1 78 ? 6.212 -8.255 0.107 1.00 97.88 78 ASP A C 1
ATOM 610 O O . ASP A 1 78 ? 6.904 -8.493 -0.886 1.00 97.88 78 ASP A O 1
ATOM 614 N N . ALA A 1 79 ? 5.046 -8.875 0.309 1.00 97.88 79 ALA A N 1
ATOM 615 C CA . ALA A 1 79 ? 4.506 -9.841 -0.645 1.00 97.88 79 ALA A CA 1
ATOM 616 C C . ALA A 1 79 ? 4.297 -9.217 -2.040 1.00 97.88 79 ALA A C 1
ATOM 618 O O . ALA A 1 79 ? 4.645 -9.828 -3.056 1.00 97.88 79 ALA A O 1
ATOM 619 N N . ILE A 1 80 ? 3.802 -7.975 -2.105 1.00 97.56 80 ILE A N 1
ATOM 620 C CA . ILE A 1 80 ? 3.681 -7.226 -3.364 1.00 97.56 80 ILE A CA 1
ATOM 621 C C . ILE A 1 80 ? 5.061 -6.962 -3.977 1.00 97.56 80 ILE A C 1
ATOM 623 O O . ILE A 1 80 ? 5.237 -7.178 -5.176 1.00 97.56 80 ILE A O 1
ATOM 627 N N . ARG A 1 81 ? 6.049 -6.513 -3.191 1.00 96.94 81 ARG A N 1
ATOM 628 C CA . ARG A 1 81 ? 7.415 -6.247 -3.681 1.00 96.94 81 ARG A CA 1
ATOM 629 C C . ARG A 1 81 ? 8.055 -7.505 -4.266 1.00 96.94 81 ARG A C 1
ATOM 631 O O . ARG A 1 81 ? 8.622 -7.424 -5.354 1.00 96.94 81 ARG A O 1
ATOM 638 N N . ASN A 1 82 ? 7.890 -8.647 -3.604 1.00 97.00 82 ASN A N 1
ATOM 639 C CA . ASN A 1 82 ? 8.381 -9.935 -4.086 1.00 97.00 82 ASN A CA 1
ATOM 640 C C . ASN A 1 82 ? 7.727 -10.323 -5.419 1.00 97.00 82 ASN A C 1
ATOM 642 O O . ASN A 1 82 ? 8.412 -10.741 -6.348 1.00 97.00 82 ASN A O 1
ATOM 646 N N . GLU A 1 83 ? 6.412 -10.135 -5.565 1.00 97.31 83 GLU A N 1
ATOM 647 C CA . GLU A 1 83 ? 5.725 -10.438 -6.827 1.00 97.31 83 GLU A CA 1
ATOM 648 C C . GLU A 1 83 ? 6.094 -9.454 -7.951 1.00 97.31 83 GLU A C 1
ATOM 650 O O . GLU A 1 83 ? 6.180 -9.849 -9.119 1.00 97.31 83 GLU A O 1
ATOM 655 N N . ILE A 1 84 ? 6.345 -8.183 -7.616 1.00 97.50 84 ILE A N 1
ATOM 656 C CA . ILE A 1 84 ? 6.889 -7.188 -8.548 1.00 97.50 84 ILE A CA 1
ATOM 657 C C . ILE A 1 84 ? 8.243 -7.665 -9.071 1.00 97.50 84 ILE A C 1
ATOM 659 O O . ILE A 1 84 ? 8.423 -7.723 -10.286 1.00 97.50 84 ILE A O 1
ATOM 663 N N . GLU A 1 85 ? 9.166 -8.038 -8.184 1.00 96.00 85 GLU A N 1
ATOM 664 C CA . GLU A 1 85 ? 10.494 -8.528 -8.556 1.00 96.00 85 GLU A CA 1
ATOM 665 C C . GLU A 1 85 ? 10.403 -9.806 -9.393 1.00 96.00 85 GLU A C 1
ATOM 667 O O . GLU A 1 85 ? 10.961 -9.860 -10.490 1.00 96.00 85 GLU A O 1
ATOM 672 N N . ARG A 1 86 ? 9.598 -10.785 -8.964 1.00 97.19 86 ARG A N 1
ATOM 673 C CA . ARG A 1 86 ? 9.381 -12.033 -9.704 1.00 97.19 86 ARG A CA 1
ATOM 674 C C . ARG A 1 86 ? 8.901 -11.769 -11.132 1.00 97.19 86 ARG A C 1
ATOM 676 O O . ARG A 1 86 ? 9.410 -12.354 -12.079 1.00 97.19 86 ARG A O 1
ATOM 683 N N . ARG A 1 87 ? 7.935 -10.867 -11.339 1.00 97.25 87 ARG A N 1
ATOM 684 C CA . ARG A 1 87 ? 7.419 -10.553 -12.689 1.00 97.25 87 ARG A CA 1
ATOM 685 C C . ARG A 1 87 ? 8.353 -9.673 -13.514 1.00 97.25 87 ARG A C 1
ATOM 687 O O . ARG A 1 87 ? 8.346 -9.772 -14.740 1.00 97.25 87 ARG A O 1
ATOM 694 N N . ALA A 1 88 ? 9.090 -8.780 -12.870 1.00 96.75 88 ALA A N 1
ATOM 695 C CA . ALA A 1 88 ? 9.971 -7.833 -13.539 1.00 96.75 88 ALA A CA 1
ATOM 696 C C . ALA A 1 88 ? 11.313 -8.466 -13.934 1.00 96.75 88 ALA A C 1
ATOM 698 O O . ALA A 1 88 ? 11.788 -8.233 -15.040 1.00 96.75 88 ALA A O 1
ATOM 699 N N . VAL A 1 89 ? 11.906 -9.264 -13.043 1.00 95.19 89 VAL A N 1
ATOM 700 C CA . VAL A 1 89 ? 13.283 -9.773 -13.151 1.00 95.19 89 VAL A CA 1
ATOM 701 C C . VAL A 1 89 ? 13.324 -11.232 -13.581 1.00 95.19 89 VAL A C 1
ATOM 703 O O . VAL A 1 89 ? 14.126 -11.581 -14.441 1.00 95.19 89 VAL A O 1
ATOM 706 N N . GLU A 1 90 ? 12.472 -12.092 -13.019 1.00 95.25 90 GLU A N 1
ATOM 707 C CA . GLU A 1 90 ? 12.415 -13.504 -13.426 1.00 95.25 90 GLU A CA 1
ATOM 708 C C . GLU A 1 90 ? 11.469 -13.701 -14.614 1.00 95.25 90 GLU A C 1
ATOM 710 O O . GLU A 1 90 ? 11.734 -14.515 -15.497 1.00 95.25 90 GLU A O 1
ATOM 715 N N . GLY A 1 91 ? 10.374 -12.939 -14.657 1.00 94.00 91 GLY A N 1
ATOM 716 C CA . GLY A 1 91 ? 9.316 -13.006 -15.659 1.00 94.00 91 GLY A CA 1
ATOM 717 C C . GLY A 1 91 ? 8.237 -14.054 -15.353 1.00 94.00 91 GLY A C 1
ATOM 718 O O . GLY A 1 91 ? 8.218 -14.721 -14.315 1.00 94.00 91 GLY A O 1
ATOM 719 N N . VAL A 1 92 ? 7.311 -14.239 -16.291 1.00 94.69 92 VAL A N 1
ATOM 720 C CA . VAL A 1 92 ? 6.278 -15.279 -16.253 1.00 94.69 92 VAL A CA 1
ATOM 721 C C . VAL A 1 92 ? 6.366 -16.128 -17.513 1.00 94.69 92 VAL A C 1
ATOM 723 O O . VAL A 1 92 ? 6.360 -15.606 -18.628 1.00 94.69 92 VAL A O 1
ATOM 726 N N . ARG A 1 93 ? 6.385 -17.454 -17.348 1.00 93.19 93 ARG A N 1
ATOM 727 C CA . ARG A 1 93 ? 6.290 -18.383 -18.478 1.00 93.19 93 ARG A CA 1
ATOM 728 C C . ARG A 1 93 ? 4.908 -18.288 -19.107 1.00 93.19 93 ARG A C 1
ATOM 730 O O . ARG A 1 93 ? 3.913 -18.603 -18.455 1.00 93.19 93 ARG A O 1
ATOM 737 N N . LYS A 1 94 ? 4.848 -17.920 -20.384 1.00 89.12 94 LYS A N 1
ATOM 738 C CA . LYS A 1 94 ? 3.608 -17.896 -21.160 1.00 89.12 94 LYS A CA 1
ATOM 739 C C . LYS A 1 94 ? 3.694 -18.811 -22.378 1.00 89.12 94 LYS A C 1
ATOM 741 O O . LYS A 1 94 ? 4.727 -18.829 -23.050 1.00 89.12 94 LYS A O 1
ATOM 746 N N . PRO A 1 95 ? 2.633 -19.581 -22.670 1.00 87.88 95 PRO A N 1
ATOM 747 C CA . PRO A 1 95 ? 2.563 -20.363 -23.895 1.00 87.88 95 PRO A CA 1
ATOM 748 C C . PRO A 1 95 ? 2.472 -19.430 -25.108 1.00 87.88 95 PRO A C 1
ATOM 750 O O . PRO A 1 95 ? 1.721 -18.454 -25.097 1.00 87.88 95 PRO A O 1
ATOM 753 N N . VAL A 1 96 ? 3.219 -19.746 -26.164 1.00 83.31 96 VAL A N 1
ATOM 754 C CA . VAL A 1 96 ? 3.182 -19.042 -27.453 1.00 83.31 96 VAL A CA 1
ATOM 755 C C . VAL A 1 96 ? 2.979 -20.023 -28.600 1.00 83.31 96 VAL A C 1
ATOM 757 O O . VAL A 1 96 ? 3.258 -21.215 -28.482 1.00 83.31 96 VAL A O 1
ATOM 760 N N . GLY A 1 97 ? 2.490 -19.505 -29.729 1.00 66.44 97 GLY A N 1
ATOM 761 C CA . GLY A 1 97 ? 2.189 -20.318 -30.906 1.00 66.44 97 GLY A CA 1
ATOM 762 C C . GLY A 1 97 ? 0.855 -21.047 -30.771 1.00 66.44 97 GLY A C 1
ATOM 763 O O . GLY A 1 97 ? 0.808 -22.273 -30.816 1.00 66.44 97 GLY A O 1
ATOM 764 N N . PHE A 1 98 ? -0.229 -20.290 -30.590 1.00 67.50 98 PHE A N 1
ATOM 765 C CA . PHE A 1 98 ? -1.581 -20.834 -30.663 1.00 67.50 98 PHE A CA 1
ATOM 766 C C . PHE A 1 98 ? -1.950 -21.077 -32.127 1.00 67.50 98 PHE A C 1
ATOM 768 O O . PHE A 1 98 ? -2.101 -20.130 -32.900 1.00 67.50 98 PHE A O 1
ATOM 775 N N . TYR A 1 99 ? -2.125 -22.339 -32.505 1.00 62.12 99 TYR A N 1
ATOM 776 C CA . TYR A 1 99 ? -2.701 -22.716 -33.791 1.00 62.12 99 TYR A CA 1
ATOM 777 C C . TYR A 1 99 ? -3.945 -23.565 -33.528 1.00 62.12 99 TYR A C 1
ATOM 779 O O . TYR A 1 99 ? -3.878 -24.575 -32.838 1.00 62.12 99 TYR A O 1
ATOM 787 N N . LYS A 1 100 ? -5.104 -23.120 -34.033 1.00 74.31 100 LYS A N 1
ATOM 788 C CA . LYS A 1 100 ? -6.419 -23.759 -33.806 1.00 74.31 100 LYS A CA 1
ATOM 789 C C . LYS A 1 100 ? -6.783 -24.005 -32.326 1.00 74.31 100 LYS A C 1
ATOM 791 O O . LYS A 1 100 ? -7.461 -24.974 -32.013 1.00 74.31 100 LYS A O 1
ATOM 796 N N . GLY A 1 101 ? -6.380 -23.111 -31.422 1.00 70.69 101 GLY A N 1
ATOM 797 C CA . GLY A 1 101 ? -6.737 -23.195 -29.997 1.00 70.69 101 GLY A CA 1
ATOM 798 C C . GLY A 1 101 ? -5.828 -24.097 -29.158 1.00 70.69 101 GLY A C 1
ATOM 799 O O . GLY A 1 101 ? -5.978 -24.129 -27.942 1.00 70.69 101 GLY A O 1
ATOM 800 N N . GLU A 1 102 ? -4.844 -24.753 -29.773 1.00 63.94 102 GLU A N 1
ATOM 801 C CA . GLU A 1 102 ? -3.820 -25.523 -29.073 1.00 63.94 102 GLU A CA 1
ATOM 802 C C . GLU A 1 102 ? -2.508 -24.732 -29.046 1.00 63.94 102 GLU A C 1
ATOM 804 O O . GLU A 1 102 ? -2.074 -24.168 -30.055 1.00 63.94 102 GLU A O 1
ATOM 809 N N . HIS A 1 103 ? -1.878 -24.655 -27.874 1.00 70.06 103 HIS A N 1
ATOM 810 C CA . HIS A 1 103 ? -0.537 -24.095 -27.742 1.00 70.06 103 HIS A CA 1
ATOM 811 C C . HIS A 1 103 ? 0.483 -25.111 -28.271 1.00 70.06 103 HIS A C 1
ATOM 813 O O . HIS A 1 103 ? 0.537 -26.247 -27.796 1.00 70.06 103 HIS A O 1
ATOM 819 N N . GLY A 1 104 ? 1.323 -24.706 -29.224 1.00 66.69 104 GLY A N 1
ATOM 820 C CA . GLY A 1 104 ? 2.332 -25.552 -29.876 1.00 66.69 104 GLY A CA 1
ATOM 821 C C . GLY A 1 104 ? 3.511 -25.984 -28.989 1.00 66.69 104 GLY A C 1
ATOM 822 O O . GLY A 1 104 ? 4.629 -26.106 -29.480 1.00 66.69 104 GLY A O 1
ATOM 823 N N . GLY A 1 105 ? 3.305 -26.141 -27.677 1.00 71.44 105 GLY A N 1
ATOM 824 C CA . GLY A 1 105 ? 4.306 -26.589 -26.700 1.00 71.44 105 GLY A CA 1
ATOM 825 C C . GLY A 1 105 ? 5.454 -25.608 -26.440 1.00 71.44 105 GLY A C 1
ATOM 826 O O . GLY A 1 105 ? 6.325 -25.892 -25.620 1.00 71.44 105 GLY A O 1
ATOM 827 N N . THR A 1 106 ? 5.464 -24.453 -27.106 1.00 81.44 106 THR A N 1
ATOM 828 C CA . THR A 1 106 ? 6.514 -23.442 -26.970 1.00 81.44 106 THR A CA 1
ATOM 829 C C . THR A 1 106 ? 6.130 -22.449 -25.880 1.00 81.44 106 THR A C 1
ATOM 831 O O . THR A 1 106 ? 5.000 -21.966 -25.833 1.00 81.44 106 THR A O 1
ATOM 834 N N . PHE A 1 107 ? 7.077 -22.131 -25.001 1.00 86.62 107 PHE A N 1
ATOM 835 C CA . PHE A 1 107 ? 6.908 -21.139 -23.944 1.00 86.62 107 PHE A CA 1
ATOM 836 C C . PHE A 1 107 ? 7.940 -20.037 -24.122 1.00 86.62 107 PHE A C 1
ATOM 838 O O . PHE A 1 107 ? 9.091 -20.320 -24.451 1.00 86.62 107 PHE A O 1
ATOM 845 N N . VAL A 1 108 ? 7.539 -18.801 -23.852 1.00 91.25 108 VAL A N 1
ATOM 846 C CA . VAL A 1 108 ? 8.461 -17.673 -23.695 1.00 91.25 108 VAL A CA 1
ATOM 847 C C . VAL A 1 108 ? 8.401 -17.169 -22.267 1.00 91.25 108 VAL A C 1
ATOM 849 O O . VAL A 1 108 ? 7.380 -17.308 -21.587 1.00 91.25 108 VAL A O 1
ATOM 852 N N . GLN A 1 109 ? 9.507 -16.590 -21.822 1.00 94.62 109 GLN A N 1
ATOM 853 C CA . GLN A 1 109 ? 9.559 -15.848 -20.576 1.00 94.62 109 GLN A CA 1
ATOM 854 C C . GLN A 1 109 ? 9.151 -14.402 -20.870 1.00 94.62 109 GLN A C 1
ATOM 856 O O . GLN A 1 109 ? 9.831 -13.719 -21.633 1.00 94.62 109 GLN A O 1
ATOM 861 N N . GLU A 1 110 ? 8.026 -13.953 -20.317 1.00 94.50 110 GLU A N 1
ATOM 862 C CA . GLU A 1 110 ? 7.581 -12.565 -20.442 1.00 94.50 110 GLU A CA 1
ATOM 863 C C . GLU A 1 110 ? 7.963 -11.776 -19.192 1.00 94.50 110 GLU A C 1
ATOM 865 O O . GLU A 1 110 ? 7.574 -12.140 -18.082 1.00 94.50 110 GLU A O 1
ATOM 870 N N . TYR A 1 111 ? 8.689 -10.682 -19.387 1.00 96.19 111 TYR A N 1
ATOM 871 C CA . TYR A 1 111 ? 9.080 -9.753 -18.333 1.00 96.19 111 TYR A CA 1
ATOM 872 C C . TYR A 1 111 ? 8.160 -8.533 -18.328 1.00 96.19 111 TYR A C 1
ATOM 874 O O . TYR A 1 111 ? 7.582 -8.172 -19.354 1.00 96.19 111 TYR A O 1
ATOM 882 N N . SER A 1 112 ? 8.027 -7.888 -17.169 1.00 96.62 112 SER A N 1
ATOM 883 C CA . SER A 1 112 ? 7.270 -6.642 -17.039 1.00 96.62 112 SER A CA 1
ATOM 884 C C . SER A 1 112 ? 8.195 -5.446 -16.839 1.00 96.62 112 SER A C 1
ATOM 886 O O . SER A 1 112 ? 8.536 -5.089 -15.709 1.00 96.62 112 SER A O 1
ATOM 888 N N . ASP A 1 113 ? 8.549 -4.786 -17.941 1.00 95.50 113 ASP A N 1
ATOM 889 C CA . ASP A 1 113 ? 9.390 -3.582 -17.931 1.00 95.50 113 ASP A CA 1
ATOM 890 C C . ASP A 1 113 ? 8.763 -2.457 -17.103 1.00 95.50 113 ASP A C 1
ATOM 892 O O . ASP A 1 113 ? 9.451 -1.735 -16.389 1.00 95.50 113 ASP A O 1
ATOM 896 N N . THR A 1 114 ? 7.435 -2.325 -17.132 1.00 96.94 114 THR A N 1
ATOM 897 C CA . THR A 1 114 ? 6.720 -1.343 -16.310 1.00 96.94 114 THR A CA 1
ATOM 898 C C . THR A 1 114 ? 6.939 -1.591 -14.818 1.00 96.94 114 THR A C 1
ATOM 900 O O . THR A 1 114 ? 7.231 -0.652 -14.078 1.00 96.94 114 THR A O 1
ATOM 903 N N . LEU A 1 115 ? 6.831 -2.845 -14.368 1.00 96.88 115 LEU A N 1
ATOM 904 C CA . LEU A 1 115 ? 7.097 -3.196 -12.972 1.00 96.88 115 LEU A CA 1
ATOM 905 C C . LEU A 1 115 ? 8.575 -3.004 -12.620 1.00 96.88 115 LEU A C 1
ATOM 907 O O . LEU A 1 115 ? 8.870 -2.513 -11.532 1.00 96.88 115 LEU A O 1
ATOM 911 N N . LEU A 1 116 ? 9.488 -3.297 -13.552 1.00 96.25 116 LEU A N 1
ATOM 912 C CA . LEU A 1 116 ? 10.916 -3.037 -13.379 1.00 96.25 116 LEU A CA 1
ATOM 913 C C . LEU A 1 116 ? 11.199 -1.541 -13.193 1.00 96.25 116 LEU A C 1
ATOM 915 O O . LEU A 1 116 ? 11.935 -1.165 -12.284 1.00 96.25 116 LEU A O 1
ATOM 919 N N . ILE A 1 117 ? 10.564 -0.678 -13.992 1.00 96.25 117 ILE A N 1
ATOM 920 C CA . ILE A 1 117 ? 10.672 0.782 -13.870 1.00 96.25 117 ILE A CA 1
ATOM 921 C C . ILE A 1 117 ? 10.140 1.253 -12.511 1.00 96.25 117 ILE A C 1
ATOM 923 O O . ILE A 1 117 ? 10.795 2.060 -11.853 1.00 96.25 117 ILE A O 1
ATOM 927 N N . PHE A 1 118 ? 8.983 0.757 -12.059 1.00 95.25 118 PHE A N 1
ATOM 928 C CA . PHE A 1 118 ? 8.452 1.109 -10.736 1.00 95.25 118 PHE A CA 1
ATOM 929 C C . PHE A 1 118 ? 9.378 0.657 -9.603 1.00 95.25 118 PHE A C 1
ATOM 931 O O . PHE A 1 118 ? 9.647 1.429 -8.681 1.00 95.25 118 PHE A O 1
ATOM 938 N N . HIS A 1 119 ? 9.912 -0.561 -9.692 1.00 94.69 119 HIS A N 1
ATOM 939 C CA . HIS A 1 119 ? 10.852 -1.091 -8.711 1.00 94.69 119 HIS A CA 1
ATOM 940 C C . HIS A 1 119 ? 12.156 -0.275 -8.675 1.00 94.69 119 HIS A C 1
ATOM 942 O O . HIS A 1 119 ? 12.639 0.095 -7.602 1.00 94.69 119 HIS A O 1
ATOM 948 N N . ALA A 1 120 ? 12.680 0.092 -9.849 1.00 95.44 120 ALA A N 1
ATOM 949 C CA . ALA A 1 120 ? 13.845 0.956 -10.000 1.00 95.44 120 ALA A CA 1
ATOM 950 C C . ALA A 1 120 ? 13.615 2.337 -9.372 1.00 95.44 120 ALA A C 1
ATOM 952 O O . ALA A 1 120 ? 14.406 2.772 -8.538 1.00 95.44 120 ALA A O 1
ATOM 953 N N . LYS A 1 121 ? 12.493 2.992 -9.695 1.00 95.06 121 LYS A N 1
ATOM 954 C CA . LYS A 1 121 ? 12.089 4.286 -9.119 1.00 95.06 121 LYS A CA 1
ATOM 955 C C . LYS A 1 121 ? 12.002 4.262 -7.593 1.00 95.06 121 LYS A C 1
ATOM 957 O O . LYS A 1 121 ? 12.371 5.239 -6.939 1.00 95.06 121 LYS A O 1
ATOM 962 N N . ALA A 1 122 ? 11.523 3.161 -7.017 1.00 93.1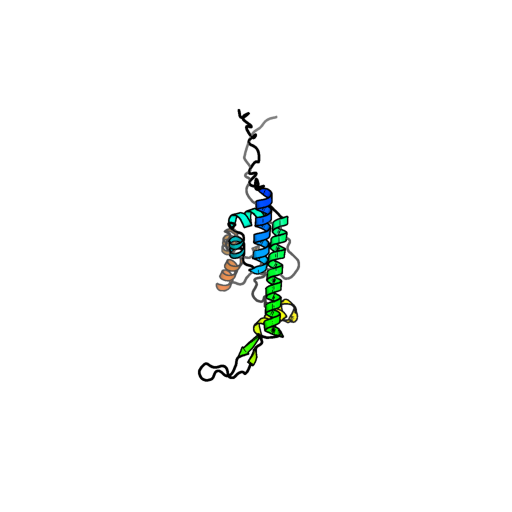9 122 ALA A N 1
ATOM 963 C CA . ALA A 1 122 ? 11.410 3.022 -5.570 1.00 93.19 122 ALA A CA 1
ATOM 964 C C . ALA A 1 122 ? 12.790 2.983 -4.880 1.00 93.19 122 ALA A C 1
ATOM 966 O O . ALA A 1 122 ? 12.998 3.684 -3.885 1.00 93.19 122 ALA A O 1
ATOM 967 N N . ARG A 1 123 ? 13.745 2.208 -5.420 1.00 92.69 123 ARG A N 1
ATOM 968 C CA . ARG A 1 123 ? 15.058 1.959 -4.786 1.00 92.69 123 ARG A CA 1
ATOM 969 C C . ARG A 1 123 ? 16.150 2.955 -5.166 1.00 92.69 123 ARG A C 1
ATOM 971 O O . ARG A 1 123 ? 17.032 3.208 -4.352 1.00 92.69 123 ARG A O 1
ATOM 978 N N . MET A 1 124 ? 16.113 3.503 -6.376 1.00 94.50 124 MET A N 1
ATOM 979 C CA . MET A 1 124 ? 17.218 4.268 -6.956 1.00 94.50 124 MET A CA 1
ATOM 980 C C . MET A 1 124 ? 16.802 5.733 -7.174 1.00 94.50 124 MET A C 1
ATOM 982 O O . MET A 1 124 ? 15.972 6.012 -8.049 1.00 94.50 124 MET A O 1
ATOM 986 N N . PRO A 1 125 ? 17.326 6.685 -6.373 1.00 91.56 125 PRO A N 1
ATOM 987 C CA . PRO A 1 125 ? 16.928 8.092 -6.429 1.00 91.56 125 PRO A CA 1
ATOM 988 C C . PRO A 1 125 ? 17.061 8.745 -7.808 1.00 91.56 125 PRO A C 1
ATOM 990 O O . PRO A 1 125 ? 16.264 9.615 -8.143 1.00 91.56 125 PRO A O 1
ATOM 993 N N . GLU A 1 126 ? 18.038 8.330 -8.610 1.00 93.62 126 GLU A N 1
ATOM 994 C CA . GLU A 1 126 ? 18.310 8.855 -9.947 1.00 93.62 126 GLU A CA 1
ATOM 995 C C . GLU A 1 126 ? 17.212 8.531 -10.973 1.00 93.62 126 GLU A C 1
ATOM 997 O O . GLU A 1 126 ? 17.077 9.258 -11.958 1.00 93.62 126 GLU A O 1
ATOM 1002 N N . TYR A 1 127 ? 16.401 7.497 -10.722 1.00 91.88 127 TYR A N 1
ATOM 1003 C CA . TYR A 1 127 ? 15.272 7.118 -11.577 1.00 91.88 127 TYR A CA 1
ATOM 1004 C C . TYR A 1 127 ? 13.943 7.721 -11.123 1.00 91.88 127 TYR A C 1
ATOM 1006 O O . TYR A 1 127 ? 12.969 7.650 -11.873 1.00 91.88 127 TYR A O 1
ATOM 1014 N N . ARG A 1 128 ? 13.874 8.311 -9.920 1.00 92.69 128 ARG A N 1
ATOM 1015 C CA . ARG A 1 128 ? 12.651 8.945 -9.407 1.00 92.69 128 ARG A CA 1
ATOM 1016 C C . ARG A 1 128 ? 12.186 10.060 -10.336 1.00 92.69 128 ARG A C 1
ATOM 1018 O O . ARG A 1 128 ? 12.993 10.786 -10.918 1.00 92.69 128 ARG A O 1
ATOM 1025 N N . ASP A 1 129 ? 10.871 10.222 -10.425 1.00 89.31 129 ASP A N 1
ATOM 1026 C CA . ASP A 1 129 ? 10.284 11.297 -11.215 1.00 89.31 129 ASP A CA 1
ATOM 1027 C C . ASP A 1 129 ? 10.717 12.656 -10.658 1.00 89.31 129 ASP A C 1
ATOM 1029 O O . ASP A 1 129 ? 10.518 12.972 -9.482 1.00 89.31 129 ASP A O 1
ATOM 1033 N N . LYS A 1 130 ? 11.339 13.465 -11.518 1.00 84.69 130 LYS A N 1
ATOM 1034 C CA . LYS A 1 130 ? 11.685 14.847 -11.197 1.00 84.69 130 LYS A CA 1
ATOM 1035 C C . LYS A 1 130 ? 10.432 15.686 -11.388 1.00 84.69 130 LYS A C 1
ATOM 1037 O O . LYS A 1 130 ? 9.991 15.891 -12.515 1.00 84.69 130 LYS A O 1
ATOM 1042 N N . VAL A 1 131 ? 9.857 16.160 -10.291 1.00 75.94 131 VAL A N 1
ATOM 1043 C CA . VAL A 1 131 ? 8.778 17.148 -10.353 1.00 75.94 131 VAL A CA 1
ATOM 1044 C C . VAL A 1 131 ? 9.415 18.496 -10.665 1.00 75.94 131 VAL A C 1
ATOM 1046 O O . VAL A 1 131 ? 10.185 19.019 -9.858 1.00 75.94 131 VAL A O 1
ATOM 1049 N N . ASP A 1 132 ? 9.126 19.045 -11.843 1.00 55.06 132 ASP A N 1
ATOM 1050 C CA . ASP A 1 132 ? 9.561 20.391 -12.195 1.00 55.06 132 ASP A CA 1
ATOM 1051 C C . ASP A 1 132 ? 8.654 21.414 -11.500 1.00 55.06 132 ASP A C 1
ATOM 1053 O O . ASP A 1 132 ? 7.514 21.660 -11.893 1.00 55.06 132 ASP A O 1
ATOM 1057 N N . VAL A 1 133 ? 9.147 21.982 -10.401 1.00 57.28 133 VAL A N 1
ATOM 1058 C CA . VAL A 1 133 ? 8.437 22.954 -9.553 1.00 57.28 133 VAL A CA 1
ATOM 1059 C C . VAL A 1 133 ? 8.509 24.360 -10.183 1.00 57.28 133 VAL A C 1
ATOM 1061 O O . VAL A 1 133 ? 8.776 25.347 -9.503 1.00 57.28 133 VAL A O 1
ATOM 1064 N N . GLN A 1 134 ? 8.330 24.484 -11.501 1.00 49.69 134 GLN A N 1
ATOM 1065 C CA . GLN A 1 134 ? 8.409 25.779 -12.202 1.00 49.69 134 GLN A CA 1
ATOM 1066 C C . GLN A 1 134 ? 7.128 26.621 -12.078 1.00 49.69 134 GLN A C 1
ATOM 1068 O O . GLN A 1 134 ? 7.149 27.801 -12.407 1.00 49.69 134 GLN A O 1
ATOM 1073 N N . GLN A 1 135 ? 6.030 26.078 -11.538 1.00 50.56 135 GLN A N 1
ATOM 1074 C CA . GLN A 1 135 ? 4.778 26.826 -11.322 1.00 50.56 135 GLN A CA 1
ATOM 1075 C C . GLN A 1 135 ? 4.183 26.656 -9.917 1.00 50.56 135 GLN A C 1
ATOM 1077 O O . GLN A 1 135 ? 2.979 26.774 -9.717 1.00 50.56 135 GLN A O 1
ATOM 1082 N N . THR A 1 136 ? 5.005 26.405 -8.895 1.00 53.19 136 THR A N 1
ATOM 1083 C CA . THR A 1 136 ? 4.540 26.647 -7.521 1.00 53.19 136 THR A CA 1
ATOM 1084 C C . THR A 1 136 ? 4.754 28.116 -7.212 1.00 53.19 136 THR A C 1
ATOM 1086 O O . THR A 1 136 ? 5.893 28.554 -7.045 1.00 53.19 136 THR A O 1
ATOM 1089 N N . ILE A 1 137 ? 3.658 28.875 -7.151 1.00 60.50 137 ILE A N 1
ATOM 1090 C CA . ILE A 1 137 ? 3.647 30.217 -6.575 1.00 60.50 137 ILE A CA 1
ATOM 1091 C C . ILE A 1 137 ? 4.281 30.100 -5.185 1.00 60.50 137 ILE A C 1
ATOM 1093 O O . ILE A 1 137 ? 3.709 29.516 -4.263 1.00 60.50 137 ILE A O 1
ATOM 1097 N N . LYS A 1 138 ? 5.510 30.593 -5.055 1.00 69.50 138 LYS A N 1
ATOM 1098 C CA . LYS A 1 138 ? 6.245 30.626 -3.795 1.00 69.50 138 LYS A CA 1
ATOM 1099 C C . LYS A 1 138 ? 5.600 31.686 -2.913 1.00 69.50 138 LYS A C 1
ATOM 1101 O O . LYS A 1 138 ? 5.972 32.853 -2.977 1.00 69.50 138 LYS A O 1
ATOM 1106 N N . LEU A 1 139 ? 4.583 31.275 -2.152 1.00 68.50 139 LEU A N 1
ATOM 1107 C CA . LEU A 1 139 ? 3.804 32.136 -1.255 1.00 68.50 139 LEU A CA 1
ATOM 1108 C C . LEU A 1 139 ? 4.695 32.924 -0.278 1.00 68.50 139 LEU A C 1
ATOM 1110 O O . LEU A 1 139 ? 4.348 34.029 0.120 1.00 68.50 139 LEU A O 1
ATOM 1114 N N . ASP A 1 140 ? 5.864 32.378 0.066 1.00 73.81 140 ASP A N 1
ATOM 1115 C CA . ASP A 1 140 ? 6.885 33.006 0.912 1.00 73.81 140 ASP A CA 1
ATOM 1116 C C . ASP A 1 140 ? 7.571 34.218 0.268 1.00 73.81 140 ASP A C 1
ATOM 1118 O O . ASP A 1 140 ? 8.225 34.994 0.963 1.00 73.81 140 ASP A O 1
ATOM 1122 N N . ARG A 1 141 ? 7.453 34.380 -1.052 1.00 80.12 141 ARG A N 1
ATOM 1123 C CA . ARG A 1 141 ? 8.016 35.511 -1.794 1.00 80.12 141 ARG A CA 1
ATOM 1124 C C . ARG A 1 141 ? 6.985 36.561 -2.157 1.00 80.12 141 ARG A C 1
ATOM 1126 O O . ARG A 1 141 ? 7.385 37.570 -2.718 1.00 80.12 141 ARG A O 1
ATOM 1133 N N . ILE A 1 142 ? 5.706 36.335 -1.884 1.00 83.31 142 ILE A N 1
ATOM 1134 C CA . ILE A 1 142 ? 4.667 37.316 -2.187 1.00 83.31 142 ILE A CA 1
ATOM 1135 C C . ILE A 1 142 ? 4.716 38.419 -1.139 1.00 83.31 142 ILE A C 1
ATOM 1137 O O . ILE A 1 142 ? 4.759 38.145 0.060 1.00 83.31 142 ILE A O 1
ATOM 1141 N N . ASP A 1 143 ? 4.702 39.659 -1.609 1.00 87.44 143 ASP A N 1
ATOM 1142 C CA . ASP A 1 143 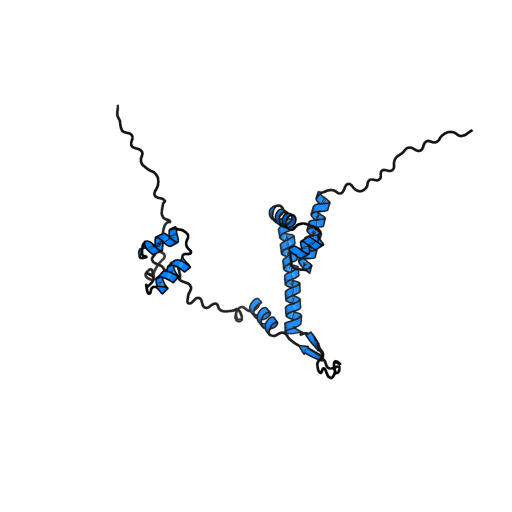? 4.476 40.815 -0.758 1.00 87.44 143 ASP A CA 1
ATOM 1143 C C . ASP A 1 143 ? 2.967 40.984 -0.542 1.00 87.44 143 ASP A C 1
ATOM 1145 O O . ASP A 1 143 ? 2.247 41.554 -1.364 1.00 87.44 143 ASP A O 1
ATOM 1149 N N . TRP A 1 144 ? 2.477 40.400 0.551 1.00 84.06 144 TRP A N 1
ATOM 1150 C CA . TRP A 1 144 ? 1.054 40.374 0.888 1.00 84.06 144 TRP A CA 1
ATOM 1151 C C . TRP A 1 144 ? 0.477 41.766 1.151 1.00 84.06 144 TRP A C 1
ATOM 1153 O O . TRP A 1 144 ? -0.715 41.961 0.932 1.00 84.06 144 TRP A O 1
ATOM 1163 N N . ASP A 1 145 ? 1.312 42.729 1.549 1.00 85.25 145 ASP A N 1
ATOM 1164 C CA . ASP A 1 145 ? 0.887 44.096 1.862 1.00 85.25 145 ASP A CA 1
ATOM 1165 C C . ASP A 1 145 ? 0.638 44.927 0.592 1.00 85.25 145 ASP A C 1
ATOM 1167 O O . ASP A 1 145 ? -0.029 45.959 0.635 1.00 85.25 145 ASP A O 1
ATOM 1171 N N . GLN A 1 146 ? 1.176 44.484 -0.548 1.00 86.19 146 GLN A N 1
ATOM 1172 C CA . GLN A 1 146 ? 1.023 45.140 -1.850 1.00 86.19 146 GLN A CA 1
ATOM 1173 C C . GLN A 1 146 ? -0.074 44.508 -2.716 1.00 86.19 146 GLN A C 1
ATOM 1175 O O . GLN A 1 146 ? -0.311 44.954 -3.842 1.00 86.19 146 GLN A O 1
ATOM 1180 N N . LEU A 1 147 ? -0.749 43.465 -2.226 1.00 87.50 147 LEU A N 1
ATOM 1181 C CA . LEU A 1 147 ? -1.894 42.889 -2.921 1.00 87.50 147 LEU A CA 1
ATOM 1182 C C . LEU A 1 147 ? -3.149 43.756 -2.731 1.00 87.50 147 LEU A C 1
ATOM 1184 O O . LEU A 1 147 ? -3.341 44.350 -1.671 1.00 87.50 147 LEU A O 1
ATOM 1188 N N . PRO A 1 148 ? -4.055 43.811 -3.723 1.00 89.69 148 PRO A N 1
ATOM 1189 C CA . PRO A 1 148 ? -5.326 44.502 -3.554 1.00 89.69 148 PRO A CA 1
ATOM 1190 C C . PRO A 1 148 ? -6.152 43.882 -2.422 1.00 89.69 148 PRO A C 1
ATOM 1192 O O . PRO A 1 148 ? -6.248 42.656 -2.322 1.00 89.69 148 PRO A O 1
ATOM 1195 N N . ASN A 1 149 ? -6.846 44.717 -1.643 1.00 88.25 149 ASN A N 1
ATOM 1196 C CA . ASN A 1 149 ? -7.728 44.250 -0.564 1.00 88.25 149 ASN A CA 1
ATOM 1197 C C . ASN A 1 149 ? -8.759 43.222 -1.056 1.00 88.25 149 ASN A C 1
ATOM 1199 O O . ASN A 1 149 ? -9.013 42.243 -0.373 1.00 88.25 149 ASN A O 1
ATOM 1203 N N . SER A 1 150 ? -9.257 43.351 -2.291 1.00 88.00 150 SER A N 1
ATOM 1204 C CA . SER A 1 150 ? -10.182 42.376 -2.890 1.00 88.00 150 SER A CA 1
ATOM 1205 C C . SER A 1 150 ? -9.614 40.955 -2.999 1.00 88.00 150 SER A C 1
ATOM 1207 O O . SER A 1 150 ? -10.367 39.984 -2.976 1.00 88.00 150 SER A O 1
ATOM 1209 N N . VAL A 1 151 ? -8.295 40.813 -3.131 1.00 88.31 151 VAL A N 1
ATOM 1210 C CA . VAL A 1 151 ? -7.591 39.524 -3.169 1.00 88.31 151 VAL A CA 1
ATOM 1211 C C . VAL A 1 151 ? -7.369 39.019 -1.742 1.00 88.31 151 VAL A C 1
ATOM 1213 O O . VAL A 1 151 ? -7.623 37.849 -1.458 1.00 88.31 151 VAL A O 1
ATOM 1216 N N . ILE A 1 152 ? -6.953 39.908 -0.837 1.00 87.88 152 ILE A N 1
ATOM 1217 C CA . ILE A 1 152 ? -6.694 39.601 0.577 1.00 87.88 152 ILE A CA 1
ATOM 1218 C C . ILE A 1 152 ? -7.982 39.154 1.284 1.00 87.88 152 ILE A C 1
ATOM 1220 O O . ILE A 1 152 ? -7.983 38.131 1.967 1.00 87.88 152 ILE A O 1
ATOM 1224 N N . ASP A 1 153 ? -9.094 39.850 1.050 1.00 88.56 153 ASP A N 1
ATOM 1225 C CA . ASP A 1 153 ? -10.396 39.575 1.661 1.00 88.56 153 ASP A CA 1
ATOM 1226 C C . ASP A 1 153 ? -10.915 38.181 1.290 1.00 88.56 153 ASP A C 1
ATOM 1228 O O . ASP A 1 153 ? -11.459 37.465 2.129 1.00 88.56 153 ASP A O 1
ATOM 1232 N N . ARG A 1 154 ? -10.707 37.737 0.046 1.00 88.00 154 ARG A N 1
ATOM 1233 C CA . ARG A 1 154 ? -11.081 36.381 -0.399 1.00 88.00 154 ARG A CA 1
ATOM 1234 C C . ARG A 1 154 ? -10.315 35.305 0.366 1.00 88.00 154 ARG A C 1
ATOM 1236 O O . ARG A 1 154 ? -10.896 34.322 0.822 1.00 88.00 154 ARG A O 1
ATOM 1243 N N . ILE A 1 155 ? -9.017 35.518 0.561 1.00 86.06 155 ILE A N 1
ATOM 1244 C CA . ILE A 1 155 ? -8.154 34.599 1.312 1.00 86.06 155 ILE A CA 1
ATOM 1245 C C . ILE A 1 155 ? -8.533 34.605 2.799 1.00 86.06 155 ILE A C 1
ATOM 1247 O O . ILE A 1 155 ? -8.629 33.542 3.415 1.00 86.06 155 ILE A O 1
ATOM 1251 N N . ALA A 1 156 ? -8.823 35.779 3.366 1.00 85.88 156 ALA A N 1
ATOM 1252 C CA . ALA A 1 156 ? -9.315 35.922 4.736 1.00 85.88 156 ALA A CA 1
ATOM 1253 C C . ALA A 1 156 ? -10.662 35.203 4.947 1.00 85.88 156 ALA A C 1
ATOM 1255 O O . ALA A 1 156 ? -10.872 34.566 5.980 1.00 85.88 156 ALA A O 1
ATOM 1256 N N . ASN A 1 157 ? -11.525 35.190 3.928 1.00 88.75 157 ASN A N 1
ATOM 1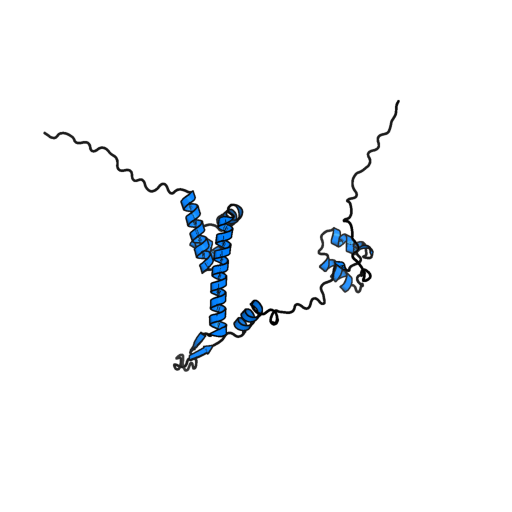257 C CA . ASN A 1 157 ? -12.784 34.437 3.891 1.00 88.75 157 ASN A CA 1
ATOM 1258 C C . ASN A 1 157 ? -12.608 32.918 3.661 1.00 88.75 157 ASN A C 1
ATOM 1260 O O . ASN A 1 157 ? -13.571 32.218 3.349 1.00 88.75 157 ASN A O 1
ATOM 1264 N N . ARG A 1 158 ? -11.395 32.384 3.872 1.00 83.62 158 ARG A N 1
ATOM 1265 C CA . ARG A 1 158 ? -11.017 30.965 3.735 1.00 83.62 158 ARG A CA 1
ATOM 1266 C C . ARG A 1 158 ? -11.067 30.405 2.312 1.00 83.62 158 ARG A C 1
ATOM 1268 O O . ARG A 1 158 ? -11.064 29.182 2.150 1.00 83.62 158 ARG A O 1
ATOM 1275 N N . GLU A 1 159 ? -11.061 31.245 1.278 1.00 84.06 159 GLU A N 1
ATOM 1276 C CA . GLU A 1 159 ? -10.782 30.747 -0.070 1.00 84.06 159 GLU A CA 1
ATOM 1277 C C . GLU A 1 159 ? -9.339 30.229 -0.165 1.00 84.06 159 GLU A C 1
ATOM 1279 O O . GLU A 1 159 ? -8.426 30.680 0.532 1.00 84.06 159 GLU A O 1
ATOM 1284 N N . ASN A 1 160 ? -9.115 29.255 -1.048 1.00 84.12 160 ASN A N 1
ATOM 1285 C CA . ASN A 1 160 ? -7.785 28.703 -1.255 1.00 84.12 160 ASN A CA 1
ATOM 1286 C C . ASN A 1 160 ? -6.856 29.772 -1.859 1.00 84.12 160 ASN A C 1
ATOM 1288 O O . ASN A 1 160 ? -7.065 30.213 -2.989 1.00 84.12 160 ASN A O 1
ATOM 1292 N N . ALA A 1 161 ? -5.805 30.143 -1.123 1.00 80.56 161 ALA A N 1
ATOM 1293 C CA . ALA A 1 161 ? -4.874 31.197 -1.523 1.00 80.56 161 ALA A CA 1
ATOM 1294 C C . ALA A 1 161 ? -4.250 30.970 -2.911 1.00 80.56 161 ALA A C 1
ATOM 1296 O O . ALA A 1 161 ? -4.111 31.921 -3.675 1.00 80.56 161 ALA A O 1
ATOM 1297 N N . PHE A 1 162 ? -3.937 29.724 -3.286 1.00 81.19 162 PHE A N 1
ATOM 1298 C CA . PHE A 1 162 ? -3.393 29.430 -4.615 1.00 81.19 162 PHE A CA 1
ATOM 1299 C C . PHE A 1 162 ? -4.406 29.712 -5.723 1.00 81.19 162 PHE A C 1
ATOM 1301 O O . PHE A 1 162 ? -4.043 30.304 -6.734 1.00 81.19 162 PHE A O 1
ATOM 1308 N N . ALA A 1 163 ? -5.671 29.336 -5.529 1.00 79.62 163 ALA A N 1
ATOM 1309 C CA . ALA A 1 163 ? -6.725 29.582 -6.511 1.00 79.62 163 ALA A CA 1
ATOM 1310 C C . ALA A 1 163 ? -7.011 31.083 -6.678 1.00 79.62 163 ALA A C 1
ATOM 1312 O O . ALA A 1 163 ? -7.189 31.568 -7.795 1.00 79.62 163 ALA A O 1
ATOM 1313 N N . VAL A 1 164 ? -7.010 31.831 -5.572 1.00 84.94 164 VAL A N 1
ATOM 1314 C CA . VAL A 1 164 ? -7.208 33.284 -5.588 1.00 84.94 164 VAL A CA 1
ATOM 1315 C C . VAL A 1 164 ? -6.068 33.978 -6.344 1.00 84.94 164 VAL A C 1
ATOM 1317 O O . VAL A 1 164 ? -6.332 34.761 -7.257 1.00 84.94 164 VAL A O 1
ATOM 1320 N N . LEU A 1 165 ? -4.812 33.645 -6.036 1.00 85.06 165 LEU A N 1
ATOM 1321 C CA . LEU A 1 165 ? -3.638 34.238 -6.685 1.00 85.06 165 LEU A CA 1
ATOM 1322 C C . LEU A 1 165 ? -3.492 33.814 -8.153 1.00 85.06 165 LEU A C 1
ATOM 1324 O O . LEU A 1 165 ? -3.107 34.633 -8.982 1.00 85.06 165 LEU A O 1
ATOM 1328 N N . ALA A 1 166 ? -3.854 32.575 -8.497 1.00 81.88 166 ALA A N 1
ATOM 1329 C CA . ALA A 1 166 ? -3.922 32.129 -9.887 1.00 81.88 166 ALA A CA 1
ATOM 1330 C C . ALA A 1 166 ? -4.952 32.947 -10.678 1.00 81.88 166 ALA A C 1
ATOM 1332 O O . ALA A 1 166 ? -4.619 33.493 -11.723 1.00 81.88 166 ALA A O 1
ATOM 1333 N N . SER A 1 167 ? -6.158 33.148 -10.126 1.00 83.25 167 SER A N 1
ATOM 1334 C CA . SER A 1 167 ? -7.185 33.978 -10.775 1.00 83.25 167 SER A CA 1
ATOM 1335 C C . SER A 1 167 ? -6.745 35.432 -10.969 1.00 83.25 167 SER A C 1
ATOM 1337 O O . SER A 1 167 ? -7.148 36.075 -11.933 1.00 83.25 167 SER A O 1
ATOM 1339 N N . TYR A 1 168 ? -5.910 35.949 -10.065 1.00 85.81 168 TYR A N 1
ATOM 1340 C CA . TYR A 1 168 ? -5.342 37.290 -10.156 1.00 85.81 168 TYR A CA 1
ATOM 1341 C C . TYR A 1 168 ? -4.302 37.400 -11.285 1.00 85.81 168 TYR A C 1
ATOM 1343 O O . TYR A 1 168 ? -4.333 38.379 -12.031 1.00 85.81 168 TYR A O 1
ATOM 1351 N N . ILE A 1 169 ? -3.452 36.379 -11.462 1.00 82.62 169 ILE A N 1
ATOM 1352 C CA . ILE A 1 169 ? -2.505 36.277 -12.587 1.00 82.62 169 ILE A CA 1
ATOM 1353 C C . ILE A 1 169 ? -3.240 36.096 -13.919 1.00 82.62 169 ILE A C 1
ATOM 1355 O O . ILE A 1 169 ? -2.894 36.750 -14.899 1.00 82.62 169 ILE A O 1
ATOM 1359 N N . ASP A 1 170 ? -4.276 35.256 -13.962 1.00 82.94 170 ASP A N 1
ATOM 1360 C CA . ASP A 1 170 ? -5.065 34.994 -15.176 1.00 82.94 170 ASP A CA 1
ATOM 1361 C C . ASP A 1 170 ? -5.784 36.252 -15.691 1.00 82.94 170 ASP A C 1
ATOM 1363 O O . ASP A 1 170 ? -6.042 36.390 -16.886 1.00 82.94 170 ASP A O 1
ATOM 1367 N N . GLN A 1 171 ? -6.067 37.207 -14.801 1.00 84.38 171 GLN A N 1
ATOM 1368 C CA . GLN A 1 171 ? -6.577 38.539 -15.147 1.00 84.38 171 GLN A CA 1
ATOM 1369 C C . GLN A 1 171 ? -5.499 39.470 -15.734 1.00 84.38 171 GLN A C 1
ATOM 1371 O O . GLN A 1 171 ? -5.793 40.621 -16.051 1.00 84.38 171 GLN A O 1
ATOM 1376 N N . GLY A 1 172 ? -4.265 38.987 -15.895 1.00 83.50 172 GLY A N 1
ATOM 1377 C CA . GLY A 1 172 ? -3.130 39.730 -16.436 1.00 83.50 172 GLY A CA 1
ATOM 1378 C C . GLY A 1 172 ? -2.376 40.573 -15.407 1.00 83.50 172 GLY A C 1
ATOM 1379 O O . GLY A 1 172 ? -1.554 41.396 -15.804 1.00 83.50 172 GLY A O 1
ATOM 1380 N N . ASN A 1 173 ? -2.641 40.396 -14.108 1.00 84.69 173 ASN A N 1
ATOM 1381 C CA . ASN A 1 173 ? -1.949 41.143 -13.059 1.00 84.69 173 ASN A CA 1
ATOM 1382 C C . ASN A 1 173 ? -0.663 40.428 -12.622 1.00 84.69 173 ASN A C 1
ATOM 1384 O O . ASN A 1 173 ? -0.633 39.208 -12.460 1.00 84.69 173 ASN A O 1
ATOM 1388 N N . GLU A 1 174 ? 0.396 41.190 -12.362 1.00 82.81 174 GLU A N 1
ATOM 1389 C CA . GLU A 1 174 ? 1.639 40.643 -11.814 1.00 82.81 174 GLU A CA 1
ATOM 1390 C C . GLU A 1 174 ? 1.557 40.516 -10.286 1.00 82.81 174 GLU A C 1
ATOM 1392 O O . GLU A 1 174 ? 1.039 41.401 -9.598 1.00 82.81 174 GLU A O 1
ATOM 1397 N N . LEU A 1 175 ? 2.073 39.409 -9.737 1.00 84.25 175 LEU A N 1
ATOM 1398 C CA . LEU A 1 175 ? 2.176 39.247 -8.287 1.00 84.25 175 LEU A CA 1
ATOM 1399 C C . LEU A 1 175 ? 3.285 40.150 -7.733 1.00 84.25 175 LEU A C 1
ATOM 1401 O O . LEU A 1 175 ? 4.412 40.088 -8.230 1.00 84.25 175 LEU A O 1
ATOM 1405 N N . PRO A 1 176 ? 3.015 40.926 -6.671 1.00 85.75 176 PRO A N 1
ATOM 1406 C CA . PRO A 1 176 ? 4.054 41.680 -5.999 1.00 85.75 176 PRO A CA 1
ATOM 1407 C C . PRO A 1 176 ? 4.976 40.700 -5.266 1.00 85.75 176 PRO A C 1
ATOM 1409 O O . PRO A 1 176 ? 4.528 39.854 -4.487 1.00 85.75 176 PRO A O 1
ATOM 1412 N N . LEU A 1 177 ? 6.274 40.778 -5.550 1.00 83.12 177 LEU A N 1
ATOM 1413 C CA . LEU A 1 177 ? 7.281 39.902 -4.961 1.00 83.12 177 LEU A CA 1
ATOM 1414 C C . LEU A 1 177 ? 8.172 40.694 -4.008 1.00 83.12 177 LEU A C 1
ATOM 1416 O O . LEU A 1 177 ? 8.665 41.766 -4.358 1.00 83.12 177 LEU A O 1
ATOM 1420 N N . LEU A 1 178 ? 8.436 40.130 -2.831 1.00 79.31 178 LEU A N 1
ATOM 1421 C CA . LEU A 1 178 ? 9.394 40.676 -1.881 1.00 79.31 178 LEU A CA 1
ATOM 1422 C C . LEU A 1 178 ? 10.776 40.794 -2.549 1.00 79.31 178 LEU A C 1
ATOM 1424 O O . LEU A 1 178 ? 11.235 39.838 -3.193 1.00 79.31 178 LEU A O 1
ATOM 1428 N N . PRO A 1 179 ? 11.480 41.928 -2.378 1.00 74.94 179 PRO A N 1
ATOM 1429 C CA . PRO A 1 179 ? 12.823 42.094 -2.910 1.00 74.94 179 PRO A CA 1
ATOM 1430 C C . PRO A 1 179 ? 13.743 41.016 -2.326 1.00 74.94 179 PRO A C 1
ATOM 1432 O O . PRO A 1 179 ? 13.730 40.729 -1.128 1.00 74.94 179 PRO A O 1
ATOM 1435 N N . GLY A 1 180 ? 14.534 40.371 -3.186 1.00 59.81 180 GLY A N 1
ATOM 1436 C CA . GLY A 1 180 ? 15.365 39.234 -2.800 1.00 59.81 180 GLY A CA 1
ATOM 1437 C C . GLY A 1 180 ? 16.418 39.606 -1.754 1.00 59.81 180 GLY A C 1
ATOM 1438 O O . GLY A 1 180 ? 17.497 40.070 -2.105 1.00 59.81 180 GLY A O 1
ATOM 1439 N N . GLY A 1 181 ? 16.138 39.358 -0.471 1.00 44.97 181 GLY A N 1
ATOM 1440 C CA . GLY A 1 181 ? 17.126 39.536 0.591 1.00 44.97 181 GLY A CA 1
ATOM 1441 C C . GLY A 1 181 ? 16.551 39.612 2.004 1.00 44.97 181 GLY A C 1
ATOM 1442 O O . GLY A 1 181 ? 16.148 40.674 2.447 1.00 44.97 181 GLY A O 1
ATOM 1443 N N . LYS A 1 182 ? 16.672 38.491 2.731 1.00 36.31 182 LYS A N 1
ATOM 1444 C CA . LYS A 1 182 ? 16.481 38.293 4.186 1.00 36.31 182 LYS A CA 1
ATOM 1445 C C . LYS A 1 182 ? 15.039 38.407 4.714 1.00 36.31 182 LYS A C 1
ATOM 1447 O O . LYS A 1 182 ? 14.461 39.476 4.809 1.00 36.31 182 LYS A O 1
ATOM 1452 N N . ARG A 1 183 ? 14.540 37.231 5.126 1.00 39.75 183 ARG A N 1
ATOM 1453 C CA . ARG A 1 183 ? 13.375 36.927 5.982 1.00 39.75 183 ARG A CA 1
ATOM 1454 C C . ARG A 1 183 ? 12.789 38.166 6.677 1.00 39.75 183 ARG A C 1
ATOM 1456 O O . ARG A 1 183 ? 13.310 38.582 7.710 1.00 39.75 183 ARG A O 1
ATOM 1463 N N . SER A 1 184 ? 11.678 38.684 6.156 1.00 40.06 184 SER A N 1
ATOM 1464 C CA . SER A 1 184 ? 10.789 39.514 6.964 1.00 40.06 184 SER A CA 1
ATOM 1465 C C . SER A 1 184 ? 10.094 38.589 7.959 1.00 40.06 184 SER A C 1
ATOM 1467 O O . SER A 1 184 ? 9.344 37.687 7.583 1.00 40.06 184 SER A O 1
ATOM 1469 N N . LEU A 1 185 ? 10.441 38.734 9.236 1.00 38.41 185 LEU A N 1
ATOM 1470 C CA . LEU A 1 185 ? 9.723 38.112 10.339 1.00 38.41 185 LEU A CA 1
ATOM 1471 C C . LEU A 1 185 ? 8.370 38.821 10.455 1.00 38.41 185 LEU A C 1
ATOM 1473 O O . LEU A 1 185 ? 8.231 39.755 11.236 1.00 38.41 185 LEU A O 1
ATOM 1477 N N . MET A 1 186 ? 7.378 38.403 9.670 1.00 35.31 186 MET A N 1
ATOM 1478 C CA . MET A 1 186 ? 6.004 38.831 9.910 1.00 35.31 186 MET A CA 1
ATOM 1479 C C . MET A 1 186 ? 5.509 38.153 11.190 1.00 35.31 186 MET A C 1
ATOM 1481 O O . MET A 1 186 ? 5.182 36.966 11.228 1.00 35.31 186 MET A O 1
ATOM 1485 N N . THR A 1 187 ? 5.508 38.927 12.272 1.00 38.81 187 THR A N 1
ATOM 1486 C CA . THR A 1 187 ? 4.661 38.691 13.437 1.00 38.81 187 THR A CA 1
ATOM 1487 C C . THR A 1 187 ? 3.216 38.568 12.966 1.00 38.81 187 THR A C 1
ATOM 1489 O O . THR A 1 187 ? 2.749 39.397 12.185 1.00 38.81 187 THR A O 1
ATOM 1492 N N . ARG A 1 188 ? 2.520 37.522 13.428 1.00 35.38 188 ARG A N 1
ATOM 1493 C CA . ARG A 1 188 ? 1.084 37.314 13.179 1.00 35.38 188 ARG A CA 1
ATOM 1494 C C . ARG A 1 188 ? 0.308 38.602 13.510 1.00 35.38 188 ARG A C 1
ATOM 1496 O O . ARG A 1 188 ? 0.659 39.241 14.505 1.00 35.38 188 ARG A O 1
ATOM 1503 N N . PRO A 1 189 ? -0.747 38.954 12.755 1.00 36.66 189 PRO A N 1
ATOM 1504 C CA . PRO A 1 189 ? -1.628 40.049 13.136 1.00 36.66 189 PRO A CA 1
ATOM 1505 C C . PRO A 1 189 ? -2.239 39.745 14.506 1.00 36.66 189 PRO A C 1
ATOM 1507 O O . PRO A 1 189 ? -2.789 38.661 14.719 1.00 36.66 189 PRO A O 1
ATOM 1510 N N . VAL A 1 190 ? -2.086 40.682 15.438 1.00 40.69 190 VAL A N 1
ATOM 1511 C CA . VAL A 1 190 ? -2.829 40.700 16.699 1.00 40.69 190 VAL A CA 1
ATOM 1512 C C . VAL A 1 190 ? -4.264 41.115 16.374 1.00 40.69 190 VAL A C 1
ATOM 1514 O O . VAL A 1 190 ? -4.483 42.072 15.636 1.00 40.69 190 VAL A O 1
ATOM 1517 N N . ASP A 1 191 ? -5.212 40.348 16.900 1.00 39.81 191 ASP A N 1
ATOM 1518 C CA . ASP A 1 191 ? -6.659 40.502 16.734 1.00 39.81 191 ASP A CA 1
ATOM 1519 C C . ASP A 1 191 ? -7.149 41.877 17.252 1.00 39.81 191 ASP A C 1
ATOM 1521 O O . ASP A 1 191 ? -6.820 42.232 18.391 1.00 39.81 191 ASP A O 1
ATOM 1525 N N . PRO A 1 192 ? -7.907 42.681 16.477 1.00 42.81 192 PRO A N 1
ATOM 1526 C CA . PRO A 1 192 ? -8.455 43.944 16.951 1.00 42.81 192 PRO A CA 1
ATOM 1527 C C . PRO A 1 192 ? -9.883 43.736 17.480 1.00 42.81 192 PRO A C 1
ATOM 1529 O O . PRO A 1 192 ? -10.843 43.733 16.714 1.00 42.81 192 PRO A O 1
ATOM 1532 N N . GLY A 1 193 ? -10.048 43.599 18.798 1.00 36.72 193 GLY A N 1
ATOM 1533 C CA . GLY A 1 193 ? -11.390 43.491 19.382 1.00 36.72 193 GLY A CA 1
ATOM 1534 C C . GLY A 1 193 ? -11.434 43.402 20.904 1.00 36.72 193 GLY A C 1
ATOM 1535 O O . GLY A 1 193 ? -11.640 42.329 21.459 1.00 36.72 193 GLY A O 1
ATOM 1536 N N . GLY A 1 194 ? -11.285 44.540 21.581 1.00 34.62 194 GLY A N 1
ATOM 1537 C CA . GLY A 1 194 ? -11.582 44.702 23.004 1.00 34.62 194 GLY A CA 1
ATOM 1538 C C . GLY A 1 194 ? -11.828 46.177 23.299 1.00 34.62 194 GLY A C 1
ATOM 1539 O O . GLY A 1 194 ? -10.879 46.939 23.457 1.00 34.62 194 GLY A O 1
ATOM 1540 N N . GLU A 1 195 ? -13.096 46.579 23.267 1.00 41.09 195 GLU A N 1
ATOM 1541 C CA . GLU A 1 195 ? -13.571 47.949 23.493 1.00 41.09 195 GLU A CA 1
ATOM 1542 C C . GLU A 1 195 ? -13.099 48.514 24.848 1.00 41.09 195 GLU A C 1
ATOM 1544 O O . GLU A 1 195 ? -13.131 47.794 25.851 1.00 41.09 195 GLU A O 1
ATOM 1549 N N . PRO A 1 196 ? -12.724 49.802 24.940 1.00 39.28 196 PRO A N 1
ATOM 1550 C CA . PRO A 1 196 ? -12.647 50.474 26.224 1.00 39.28 196 PRO A CA 1
ATOM 1551 C C . PRO A 1 196 ? -14.057 50.915 26.631 1.00 39.28 196 PRO A C 1
ATOM 1553 O O . PRO A 1 196 ? -14.656 51.784 26.002 1.00 39.28 196 PRO A O 1
ATOM 1556 N N . SER A 1 197 ? -14.589 50.309 27.692 1.00 41.44 197 SER A N 1
ATOM 1557 C CA . SER A 1 197 ? -15.774 50.816 28.376 1.00 41.44 197 SER A CA 1
ATOM 1558 C C . SER A 1 197 ? -15.435 52.134 29.070 1.00 41.44 197 SER A C 1
ATOM 1560 O O . SER A 1 197 ? -14.595 52.158 29.975 1.00 41.44 197 SER A O 1
ATOM 1562 N N . ASP A 1 198 ? -16.120 53.203 28.680 1.00 41.53 198 ASP A N 1
ATOM 1563 C CA . ASP A 1 198 ? -16.239 54.418 29.474 1.00 41.53 198 ASP A CA 1
ATOM 1564 C C . ASP A 1 198 ? -16.796 54.073 30.864 1.00 41.53 198 ASP A C 1
ATOM 1566 O O . ASP A 1 198 ? -17.874 53.486 30.983 1.00 41.53 198 ASP A O 1
ATOM 1570 N N . ASN A 1 199 ? -16.106 54.485 31.927 1.00 39.53 199 ASN A N 1
ATOM 1571 C CA . ASN A 1 199 ? -16.831 55.010 33.073 1.00 39.53 199 ASN A CA 1
ATOM 1572 C C . ASN A 1 199 ? -16.074 56.169 33.717 1.00 39.53 199 ASN A C 1
ATOM 1574 O O . ASN A 1 199 ? -14.926 56.068 34.149 1.00 39.53 199 ASN A O 1
ATOM 1578 N N . ASP A 1 200 ? -16.808 57.264 33.714 1.00 40.28 200 ASP A N 1
ATOM 1579 C CA . ASP A 1 200 ? -16.580 58.560 34.302 1.00 40.28 200 ASP A CA 1
ATOM 1580 C C . ASP A 1 200 ? -16.543 58.477 35.839 1.00 40.28 200 ASP A C 1
ATOM 1582 O O . ASP A 1 200 ? -17.033 57.526 36.453 1.00 40.28 200 ASP A O 1
ATOM 1586 N N . GLY A 1 201 ? -16.046 59.539 36.465 1.00 36.00 201 GLY A N 1
ATOM 1587 C CA . GLY A 1 201 ? -16.509 59.890 37.802 1.00 36.00 201 GLY A CA 1
ATOM 1588 C C . GLY A 1 201 ? -15.636 59.481 38.988 1.00 36.00 201 GLY A C 1
ATOM 1589 O O . GLY A 1 201 ? -15.940 58.552 39.726 1.00 36.00 201 GLY A O 1
ATOM 1590 N N . SER A 1 202 ? -14.764 60.422 39.345 1.00 40.00 202 SER A N 1
ATOM 1591 C CA 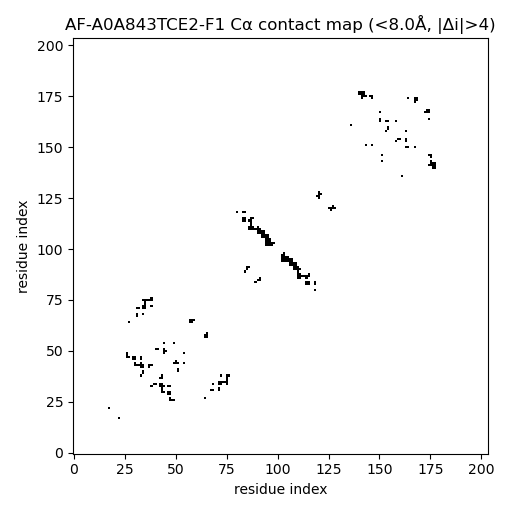. SER A 1 202 ? -14.898 61.164 40.608 1.00 40.00 202 SER A CA 1
ATOM 1592 C C . SER A 1 202 ? -14.444 60.551 41.947 1.00 40.00 202 SER A C 1
ATOM 1594 O O . SER A 1 202 ? -14.817 59.460 42.356 1.00 40.00 202 SER A O 1
ATOM 1596 N N . HIS A 1 203 ? -13.790 61.453 42.682 1.00 37.69 203 HIS A N 1
ATOM 1597 C CA . HIS A 1 203 ? -13.780 61.627 44.134 1.00 37.69 203 HIS A CA 1
ATOM 1598 C C . HIS A 1 203 ? -12.708 60.933 44.994 1.00 37.69 203 HIS A C 1
ATOM 1600 O O . HIS A 1 203 ? -12.834 59.778 45.380 1.00 37.69 203 HIS A O 1
ATOM 1606 N N . GLN A 1 204 ? -11.814 61.834 45.438 1.00 41.62 204 GLN A N 1
ATOM 1607 C CA . GLN A 1 204 ? -11.048 61.911 46.692 1.00 41.62 204 GLN A CA 1
ATOM 1608 C C . GLN A 1 204 ? -9.707 61.186 46.760 1.00 41.62 204 GLN A C 1
ATOM 1610 O O . GLN A 1 204 ? -9.661 59.946 46.660 1.00 41.62 204 GLN A O 1
#

Nearest PDB structures (foldseek):
  3g7r-assembly1_B  TM=4.439E-01  e=7.491E-01  Streptomyces coelicolor A3(2)
  3f0c-assembly1_A-2  TM=4.609E-01  e=2.267E+00  Cytophaga hutchinsonii ATCC 33406
  4ac6-assembly1_A  TM=4.084E-01  e=1.422E+00  Corynebacterium glutamicum
  6nsr-assembly1_B  TM=4.856E-01  e=4.561E+00  Pseudomonas aeruginosa
  6nsm-assembly1_B  TM=3.783E-01  e=4.835E+00  Pseudomonas aeruginosa UCBPP-PA14

Mean predicted aligned error: 17.79 Å